Protein AF-A0A7G8T8E9-F1 (afdb_monomer)

pLDDT: mean 85.3, std 13.4, range [42.91, 98.31]

Foldseek 3Di:
DDDDQDDDAQCVLLVNDVVLLLVLLCVLQNDDWDKDLALVVQLVSLCVLLVVLVVVLVCCLQPDQLVVVLLLLLLLLLSLVVQLVVLLVSLVVCVVVVPDDPVSQVRSVNSNLLSVLLNLLSQQSNLQSLQRRNDNPDDDDPPDRDHPSVVSSSSSSNSVSQVLSVLSVVQVVVPPQRQFRIKIACSSDSDGIDTDGDDDDDPDRVSCPPPPVVDPVPVCLVCVCVDPNQVVCCVVLVAGPSLLVQLVVCCCVPVCVVVVNSKDKDALVVQQVSSCVSSVNSDRSVSSCVQQENHSVQSVVCAPVPHPGNSDTPDDPRTCVRRVWYAHPVRMIMD

Structure (mmCIF, N/CA/C/O backbone):
data_AF-A0A7G8T8E9-F1
#
_entry.id   AF-A0A7G8T8E9-F1
#
loop_
_atom_site.group_PDB
_atom_site.id
_atom_site.type_symbol
_atom_site.label_atom_id
_atom_site.label_alt_id
_atom_site.label_comp_id
_atom_site.label_asym_id
_atom_site.label_entity_id
_atom_site.label_seq_id
_atom_site.pdbx_PDB_ins_code
_atom_site.Cartn_x
_atom_site.Cartn_y
_atom_site.Cartn_z
_atom_site.occupancy
_atom_site.B_iso_or_equiv
_atom_site.auth_seq_id
_atom_site.auth_comp_id
_atom_site.auth_asym_id
_atom_site.auth_atom_id
_atom_site.pdbx_PDB_model_num
ATOM 1 N N . MET A 1 1 ? -17.923 -26.735 -15.966 1.00 42.91 1 MET A N 1
ATOM 2 C CA . MET A 1 1 ? -17.955 -25.270 -16.124 1.00 42.91 1 MET A CA 1
ATOM 3 C C . MET A 1 1 ? -16.629 -24.931 -16.777 1.00 42.91 1 MET A C 1
ATOM 5 O O . MET A 1 1 ? -15.612 -25.292 -16.198 1.00 42.91 1 MET A O 1
ATOM 9 N N . ASP A 1 2 ? -16.630 -24.415 -18.005 1.00 44.81 2 ASP A N 1
ATOM 10 C CA . ASP A 1 2 ? -15.384 -24.075 -18.699 1.00 44.81 2 ASP A CA 1
ATOM 11 C C . ASP A 1 2 ? -14.835 -22.784 -18.096 1.00 44.81 2 ASP A C 1
ATOM 13 O O . ASP A 1 2 ? -15.462 -21.728 -18.183 1.00 44.81 2 ASP A O 1
ATOM 17 N N . TYR A 1 3 ? -13.695 -22.883 -17.419 1.00 53.84 3 TYR A N 1
ATOM 18 C CA . TYR A 1 3 ? -13.022 -21.727 -16.843 1.00 53.84 3 TYR A CA 1
ATOM 19 C C . TYR A 1 3 ? -12.243 -21.004 -17.945 1.00 53.84 3 TYR A C 1
ATOM 21 O O . TYR A 1 3 ? -11.293 -21.550 -18.504 1.00 53.84 3 TYR A O 1
ATOM 29 N N . ILE A 1 4 ? -12.634 -19.768 -18.259 1.00 58.59 4 ILE A N 1
ATOM 30 C CA . ILE A 1 4 ? -11.862 -18.879 -19.134 1.00 58.59 4 ILE A CA 1
ATOM 31 C C . ILE A 1 4 ? -11.030 -17.961 -18.239 1.00 58.59 4 ILE A C 1
ATOM 33 O O . ILE A 1 4 ? -11.544 -17.006 -17.660 1.00 58.59 4 ILE A O 1
ATOM 37 N N . PHE A 1 5 ? -9.733 -18.249 -18.124 1.00 68.19 5 PHE A N 1
ATOM 38 C CA . PHE A 1 5 ? -8.789 -17.395 -17.405 1.00 68.19 5 PHE A CA 1
ATOM 39 C C . PHE A 1 5 ? -8.208 -16.352 -18.356 1.00 68.19 5 PHE A C 1
ATOM 41 O O . PHE A 1 5 ? -7.214 -16.593 -19.036 1.00 68.19 5 PHE A O 1
ATOM 48 N N . MET A 1 6 ? -8.843 -15.185 -18.418 1.00 68.50 6 MET A N 1
ATOM 49 C CA . MET A 1 6 ? -8.335 -14.034 -19.162 1.00 68.50 6 MET A CA 1
ATOM 50 C C . MET A 1 6 ? -8.307 -12.804 -18.263 1.00 68.50 6 MET A C 1
ATOM 52 O O . MET A 1 6 ? -9.228 -12.566 -17.485 1.00 68.50 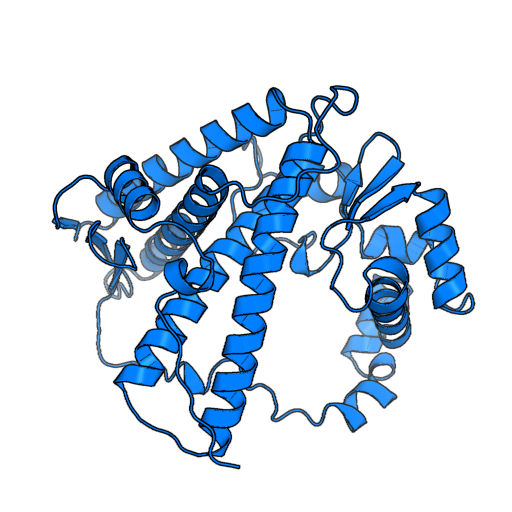6 MET A O 1
ATOM 56 N N . THR A 1 7 ? -7.240 -12.021 -18.381 1.00 80.06 7 THR A N 1
ATOM 57 C CA . THR A 1 7 ? -7.069 -10.744 -17.688 1.00 80.06 7 THR A CA 1
ATOM 58 C C . THR A 1 7 ? -6.433 -9.748 -18.649 1.00 80.06 7 THR A C 1
ATOM 60 O O . THR A 1 7 ? -5.629 -10.145 -19.498 1.00 80.06 7 THR A O 1
ATOM 63 N N . ARG A 1 8 ? -6.818 -8.473 -18.571 1.00 87.56 8 ARG A N 1
ATOM 64 C CA . ARG A 1 8 ? -6.207 -7.400 -19.368 1.00 87.56 8 ARG A CA 1
ATOM 65 C C . ARG A 1 8 ? -5.058 -6.751 -18.583 1.00 87.56 8 ARG A C 1
ATOM 67 O O . ARG A 1 8 ? -4.887 -7.034 -17.392 1.00 87.56 8 ARG A O 1
ATOM 74 N N . PRO A 1 9 ? -4.250 -5.894 -19.229 1.00 91.31 9 PRO A N 1
ATOM 75 C CA . PRO A 1 9 ? -3.214 -5.139 -18.536 1.00 91.31 9 PRO A CA 1
ATOM 76 C C . PRO A 1 9 ? -3.762 -4.318 -17.363 1.00 91.31 9 PRO A C 1
ATOM 78 O O . PRO A 1 9 ? -4.868 -3.779 -17.429 1.00 91.31 9 PRO A O 1
ATOM 81 N N . PHE A 1 10 ? -2.949 -4.192 -16.317 1.00 95.06 10 PHE A N 1
ATOM 82 C CA . PHE A 1 10 ? -3.268 -3.584 -15.024 1.00 95.06 10 PHE A CA 1
ATOM 83 C C . PHE A 1 10 ? -4.091 -2.291 -15.110 1.00 95.06 10 PHE A C 1
ATOM 85 O O . PHE A 1 10 ? -5.196 -2.219 -14.575 1.00 95.06 10 PHE A O 1
ATOM 92 N N . TRP A 1 11 ? -3.588 -1.284 -15.829 1.00 96.06 11 TRP A N 1
ATOM 93 C CA . TRP A 1 11 ? -4.251 0.021 -15.932 1.00 96.06 11 TRP A CA 1
ATOM 94 C C . TRP A 1 11 ? -5.608 -0.043 -16.619 1.00 96.06 11 TRP A C 1
ATOM 96 O O . TRP A 1 11 ? -6.505 0.724 -16.279 1.00 96.06 11 TRP A O 1
ATOM 106 N N . PHE A 1 12 ? -5.773 -0.981 -17.552 1.00 94.00 12 PHE A N 1
ATOM 107 C CA . PHE A 1 12 ? -7.049 -1.195 -18.213 1.00 94.00 12 PHE A CA 1
ATOM 108 C C . PHE A 1 12 ? -8.080 -1.750 -17.225 1.00 94.00 12 PHE A C 1
ATOM 110 O O . PHE A 1 12 ? -9.201 -1.256 -17.170 1.00 94.00 12 PHE A O 1
ATOM 117 N N . GLU A 1 13 ? -7.711 -2.758 -16.430 1.00 93.81 13 GLU A N 1
ATOM 118 C CA . GLU A 1 13 ? -8.623 -3.368 -15.448 1.00 93.81 13 GLU A CA 1
ATOM 119 C C . GLU A 1 13 ? -9.033 -2.410 -14.325 1.00 93.81 13 GLU A C 1
ATOM 121 O O . GLU A 1 13 ? -10.104 -2.567 -13.741 1.00 93.81 13 GLU A O 1
ATOM 126 N N . LEU A 1 14 ? -8.204 -1.403 -14.055 1.00 94.38 14 LEU A N 1
ATOM 127 C CA . LEU A 1 14 ? -8.454 -0.354 -13.068 1.00 94.38 14 LEU A CA 1
ATOM 128 C C . LEU A 1 14 ? -9.062 0.918 -13.676 1.00 94.38 14 LEU A C 1
ATOM 130 O O . LEU A 1 14 ? -9.192 1.926 -12.987 1.00 94.38 14 LEU A O 1
ATOM 134 N N . ASN A 1 15 ? -9.440 0.879 -14.958 1.00 94.31 15 ASN A N 1
ATOM 135 C CA . ASN A 1 15 ? -10.054 1.988 -15.692 1.00 94.31 15 ASN A CA 1
ATOM 136 C C . ASN A 1 15 ? -9.227 3.290 -15.697 1.00 94.31 15 ASN A C 1
ATOM 138 O O . ASN A 1 15 ? -9.790 4.377 -15.832 1.00 94.31 15 ASN A O 1
ATOM 142 N N . VAL A 1 16 ? -7.897 3.198 -15.597 1.00 95.88 16 VAL A N 1
ATOM 143 C CA . VAL A 1 16 ? -7.004 4.361 -15.695 1.00 95.88 16 VAL A CA 1
ATOM 144 C C . VAL A 1 16 ? -6.678 4.616 -17.172 1.00 95.88 16 VAL A C 1
ATOM 146 O O . VAL A 1 16 ? -6.113 3.739 -17.838 1.00 95.88 16 VAL A O 1
ATOM 149 N N . PRO A 1 17 ? -7.002 5.799 -17.730 1.00 95.50 17 PRO A N 1
ATOM 150 C CA . PRO A 1 17 ? -6.757 6.087 -19.138 1.00 95.50 17 PRO A CA 1
ATOM 151 C C . PRO A 1 17 ? -5.272 5.991 -19.505 1.00 95.50 17 PRO A C 1
ATOM 153 O O . PRO A 1 17 ? -4.426 6.669 -18.923 1.00 95.50 17 PRO A O 1
ATOM 156 N N . ASN A 1 18 ? -4.953 5.205 -20.536 1.00 94.56 18 ASN A N 1
ATOM 157 C CA . ASN A 1 18 ? -3.568 4.980 -20.968 1.00 94.56 18 ASN A CA 1
ATOM 158 C C . ASN A 1 18 ? -2.847 6.288 -21.354 1.00 94.56 18 ASN A C 1
ATOM 160 O O . ASN A 1 18 ? -1.651 6.425 -21.119 1.00 94.56 18 ASN A O 1
ATOM 164 N N . SER A 1 19 ? -3.571 7.282 -21.880 1.00 95.00 19 SER A N 1
ATOM 165 C CA . SER A 1 19 ? -3.016 8.609 -22.177 1.00 95.00 19 SER A CA 1
ATOM 166 C C . SER A 1 19 ? -2.416 9.289 -20.941 1.00 95.00 19 SER A C 1
ATOM 168 O O . SER A 1 19 ? -1.325 9.849 -21.037 1.00 95.00 19 SER A O 1
ATOM 170 N N . ILE A 1 20 ? -3.085 9.189 -19.787 1.00 96.31 20 ILE A N 1
ATOM 171 C CA . ILE A 1 20 ? -2.621 9.749 -18.510 1.00 96.31 20 ILE A CA 1
ATOM 172 C C . ILE A 1 20 ? -1.423 8.941 -18.002 1.00 96.31 20 ILE A C 1
ATOM 174 O O . ILE A 1 20 ? -0.388 9.520 -17.677 1.00 96.31 20 ILE A O 1
ATOM 178 N N . VAL A 1 21 ? -1.504 7.604 -18.053 1.00 97.12 21 VAL A N 1
ATOM 179 C CA . VAL A 1 21 ? -0.392 6.707 -17.679 1.00 97.12 21 VAL A CA 1
ATOM 180 C C . VAL A 1 21 ? 0.886 7.067 -18.442 1.00 97.12 21 VAL A C 1
ATOM 182 O O . VAL A 1 21 ? 1.946 7.257 -17.849 1.00 97.12 21 VAL A O 1
ATOM 185 N N . ARG A 1 22 ? 0.797 7.183 -19.771 1.00 95.94 22 ARG A N 1
ATOM 186 C CA . ARG A 1 22 ? 1.956 7.458 -20.632 1.00 95.94 22 ARG A CA 1
ATOM 187 C C . ARG A 1 22 ? 2.493 8.869 -20.441 1.00 95.94 22 ARG A C 1
ATOM 189 O O . ARG A 1 22 ? 3.706 9.050 -20.507 1.00 95.94 22 ARG A O 1
ATOM 196 N N . ALA A 1 23 ? 1.629 9.855 -20.202 1.00 96.81 23 ALA A N 1
ATOM 197 C CA . ALA A 1 23 ? 2.070 11.206 -19.864 1.00 96.81 23 ALA A CA 1
ATOM 198 C C . ALA A 1 23 ? 2.883 11.201 -18.560 1.00 96.81 23 ALA A C 1
ATOM 200 O O . ALA A 1 23 ? 4.003 11.712 -18.539 1.00 96.81 23 ALA A O 1
ATOM 201 N N . LYS A 1 24 ? 2.378 10.522 -17.525 1.00 97.38 24 LYS A N 1
ATOM 202 C CA . LYS A 1 24 ? 3.040 10.413 -16.222 1.00 97.38 24 LYS A CA 1
ATOM 203 C C . LYS A 1 24 ? 4.360 9.646 -16.286 1.00 97.38 24 LYS A C 1
ATOM 205 O O . LYS A 1 24 ? 5.356 10.065 -15.707 1.00 97.38 24 LYS A O 1
ATOM 210 N N . TYR A 1 25 ? 4.420 8.549 -17.043 1.00 97.81 25 TYR A N 1
ATOM 211 C CA . TYR A 1 25 ? 5.681 7.826 -17.246 1.00 97.81 25 TYR A CA 1
ATOM 212 C C . TYR A 1 25 ? 6.727 8.705 -17.926 1.00 97.81 25 TYR A C 1
ATOM 214 O O . TYR A 1 25 ? 7.887 8.684 -17.526 1.00 97.81 25 TYR A O 1
ATOM 222 N N . LYS A 1 26 ? 6.323 9.525 -18.900 1.00 96.75 26 LYS A N 1
ATOM 223 C CA . LYS A 1 26 ? 7.238 10.458 -19.565 1.00 96.75 26 LYS A CA 1
ATOM 224 C C . LYS A 1 26 ? 7.713 11.590 -18.657 1.00 96.75 26 LYS A C 1
ATOM 226 O O . LYS A 1 26 ? 8.859 12.003 -18.803 1.00 96.75 26 LYS A O 1
ATOM 231 N N . GLU A 1 27 ? 6.874 12.055 -17.729 1.00 96.69 27 GLU A N 1
ATOM 232 C CA . GLU A 1 27 ? 7.253 13.046 -16.708 1.00 96.69 27 GLU A CA 1
ATOM 233 C C . GLU A 1 27 ? 8.435 12.549 -15.862 1.00 96.69 27 GLU A C 1
ATOM 235 O O . GLU A 1 27 ? 9.405 13.281 -15.680 1.00 96.69 27 GLU A O 1
ATOM 240 N N . TYR A 1 28 ? 8.384 11.298 -15.393 1.00 96.88 28 TYR A N 1
ATOM 241 C CA . TYR A 1 28 ? 9.391 10.755 -14.473 1.00 96.88 28 TYR A CA 1
ATOM 242 C C . TYR A 1 28 ? 10.580 10.077 -15.151 1.00 96.88 28 TYR A C 1
ATOM 244 O O . TYR A 1 28 ? 11.703 10.160 -14.658 1.00 96.88 28 TYR A O 1
ATOM 252 N N . PHE A 1 29 ? 10.344 9.385 -16.263 1.00 96.31 29 PHE A N 1
ATOM 253 C CA . PHE A 1 29 ? 11.344 8.526 -16.894 1.00 96.31 29 PHE A CA 1
ATOM 254 C C . PHE A 1 29 ? 11.884 9.086 -18.214 1.00 96.31 29 PHE A C 1
ATOM 256 O O . PHE A 1 29 ? 12.869 8.561 -18.731 1.00 96.31 29 PHE A O 1
ATOM 263 N N . GLY A 1 30 ? 11.292 10.158 -18.750 1.00 94.94 30 GLY A N 1
ATOM 264 C CA . GLY A 1 30 ? 11.621 10.708 -20.065 1.00 94.94 30 GLY A CA 1
ATOM 265 C C . GLY A 1 30 ? 10.854 10.038 -21.212 1.00 94.94 30 GLY A C 1
ATOM 266 O O . GLY A 1 30 ? 10.008 9.175 -21.010 1.00 94.94 30 GLY A O 1
ATOM 267 N N . GLY A 1 31 ? 11.107 10.479 -22.448 1.00 94.12 31 GLY A N 1
ATOM 268 C CA . GLY A 1 31 ? 10.337 10.050 -23.628 1.00 94.12 31 GLY A CA 1
ATOM 269 C C . GLY A 1 31 ? 10.894 8.855 -24.403 1.00 94.12 31 GLY A C 1
ATOM 270 O O . GLY A 1 31 ? 10.169 8.278 -25.214 1.00 94.12 31 GLY A O 1
ATOM 271 N N . ASN A 1 32 ? 12.160 8.508 -24.178 1.00 95.12 32 ASN A N 1
ATOM 272 C CA . ASN A 1 32 ? 12.898 7.532 -24.975 1.00 95.12 32 ASN A CA 1
ATOM 273 C C . ASN A 1 32 ? 13.236 6.299 -24.143 1.00 95.12 32 ASN A C 1
ATOM 275 O O . ASN A 1 32 ? 13.372 6.391 -22.925 1.00 95.12 32 ASN A O 1
ATOM 279 N N . ASP A 1 33 ? 13.427 5.174 -24.821 1.00 97.06 33 ASP A N 1
ATOM 280 C CA . ASP A 1 33 ? 13.938 3.960 -24.199 1.00 97.06 33 ASP A CA 1
ATOM 281 C C . ASP A 1 33 ? 15.457 4.095 -23.994 1.00 97.06 33 ASP A C 1
ATOM 283 O O . ASP A 1 33 ? 16.180 4.520 -24.900 1.00 97.06 33 ASP A O 1
ATOM 287 N N . TYR A 1 34 ? 15.953 3.746 -22.808 1.00 96.75 34 TYR A N 1
ATOM 288 C CA . TYR A 1 34 ? 17.387 3.732 -22.496 1.00 96.75 34 TYR A CA 1
ATOM 289 C C . TYR A 1 34 ? 17.692 2.742 -21.373 1.00 96.75 34 TYR A C 1
ATOM 291 O O . TYR A 1 34 ? 16.800 2.165 -20.754 1.00 96.75 34 TYR A O 1
ATOM 299 N N . SER A 1 35 ? 18.971 2.487 -21.119 1.00 95.75 35 SER A N 1
ATOM 300 C CA . SER A 1 35 ? 19.408 1.635 -20.014 1.00 95.75 35 SER A CA 1
ATOM 301 C C . SER A 1 35 ? 20.618 2.249 -19.331 1.00 95.75 35 SER A C 1
ATOM 303 O O . SER A 1 35 ? 21.509 2.779 -19.992 1.00 95.75 35 SER A O 1
ATOM 305 N N . ILE A 1 36 ? 20.620 2.197 -18.003 1.00 95.00 36 ILE A N 1
ATOM 306 C CA . ILE A 1 36 ? 21.724 2.630 -17.154 1.00 95.00 36 ILE A CA 1
ATOM 307 C C . ILE A 1 36 ? 22.303 1.373 -16.518 1.00 95.00 36 ILE A C 1
ATOM 309 O O . ILE A 1 36 ? 21.692 0.783 -15.629 1.00 95.00 36 ILE A O 1
ATOM 313 N N . GLU A 1 37 ? 23.475 0.954 -16.982 1.00 92.00 37 GLU A N 1
ATOM 314 C CA . GLU A 1 37 ? 24.177 -0.231 -16.465 1.00 92.00 37 GLU A CA 1
ATOM 315 C C . GLU A 1 37 ? 25.128 0.101 -15.308 1.00 92.00 37 GLU A C 1
ATOM 317 O O . GLU A 1 37 ? 25.696 -0.791 -14.684 1.00 92.00 37 GLU A O 1
ATOM 322 N N . ASN A 1 38 ? 25.289 1.385 -14.986 1.00 90.38 38 ASN A N 1
ATOM 323 C CA . ASN A 1 38 ? 26.008 1.813 -13.800 1.00 90.38 38 ASN A CA 1
ATOM 324 C C . ASN A 1 38 ? 25.053 1.877 -12.601 1.00 90.38 38 ASN A C 1
ATOM 326 O O . ASN A 1 38 ? 24.142 2.706 -12.549 1.00 90.38 38 ASN A O 1
ATOM 330 N N . ARG A 1 39 ? 25.299 1.043 -11.588 1.00 89.88 39 ARG A N 1
ATOM 331 C CA . ARG A 1 39 ? 24.468 0.985 -10.377 1.00 89.88 39 ARG A CA 1
ATOM 332 C C . ARG A 1 39 ? 24.348 2.324 -9.653 1.00 89.88 39 ARG A C 1
ATOM 334 O O . ARG A 1 39 ? 23.271 2.634 -9.154 1.00 89.88 39 ARG A O 1
ATOM 341 N N . ALA A 1 40 ? 25.433 3.089 -9.538 1.00 91.06 40 ALA A N 1
ATOM 342 C CA . ALA A 1 40 ? 25.409 4.364 -8.824 1.00 91.06 40 ALA A CA 1
ATOM 343 C C . ALA A 1 40 ? 24.544 5.393 -9.564 1.00 91.06 40 ALA A C 1
ATOM 345 O O . ALA A 1 40 ? 23.749 6.087 -8.935 1.00 91.06 40 ALA A O 1
ATOM 346 N N . GLU A 1 41 ? 24.635 5.431 -10.894 1.00 94.38 41 GLU A N 1
ATOM 347 C CA . GLU A 1 41 ? 23.785 6.280 -11.735 1.00 94.38 41 GLU A CA 1
ATOM 348 C C . GLU A 1 41 ? 22.315 5.838 -11.685 1.00 94.38 41 GLU A C 1
ATOM 350 O O . GLU A 1 41 ? 21.424 6.675 -11.550 1.00 94.38 41 GLU A O 1
ATOM 355 N N . ALA A 1 42 ? 22.050 4.526 -11.708 1.00 94.56 42 ALA A N 1
ATOM 356 C CA . ALA A 1 42 ? 20.698 3.983 -11.581 1.00 94.56 42 ALA A CA 1
ATOM 357 C C . ALA A 1 42 ? 20.071 4.330 -10.217 1.00 94.56 42 ALA A C 1
ATOM 359 O O . ALA A 1 42 ? 18.924 4.771 -10.151 1.00 94.56 42 ALA A O 1
ATOM 360 N N . ILE A 1 43 ? 20.838 4.192 -9.128 1.00 93.81 43 ILE A N 1
ATOM 361 C CA . ILE A 1 43 ? 20.433 4.612 -7.778 1.00 93.81 43 ILE A CA 1
ATOM 362 C C . ILE A 1 43 ? 20.164 6.120 -7.732 1.00 93.81 43 ILE A C 1
ATOM 364 O O . ILE A 1 43 ? 19.180 6.531 -7.117 1.00 93.81 43 ILE A O 1
ATOM 368 N N . ALA A 1 44 ? 21.001 6.938 -8.377 1.00 95.56 44 ALA A N 1
ATOM 369 C CA . ALA A 1 44 ? 20.831 8.389 -8.401 1.00 95.56 44 ALA A CA 1
ATOM 370 C C . ALA A 1 44 ? 19.529 8.792 -9.109 1.00 95.56 44 ALA A C 1
ATOM 372 O O . ALA A 1 44 ? 18.742 9.541 -8.532 1.00 95.56 44 ALA A O 1
ATOM 373 N N . LEU A 1 45 ? 19.255 8.228 -10.293 1.00 96.38 45 LEU A N 1
ATOM 374 C CA . LEU A 1 45 ? 17.997 8.444 -11.018 1.00 96.38 45 LEU A CA 1
ATOM 375 C C . LEU A 1 45 ? 16.783 8.072 -10.155 1.00 96.38 45 LEU A C 1
ATOM 377 O O . LEU A 1 45 ? 15.863 8.875 -9.991 1.00 96.38 45 LEU A O 1
ATOM 381 N N . LEU A 1 46 ? 16.785 6.865 -9.583 1.00 96.06 46 LEU A N 1
ATOM 382 C CA . LEU A 1 46 ? 15.667 6.383 -8.771 1.00 96.06 46 LEU A CA 1
ATOM 383 C C . LEU A 1 46 ? 15.457 7.239 -7.524 1.00 96.06 46 LEU A C 1
ATOM 385 O O . LEU A 1 46 ? 14.316 7.554 -7.205 1.00 96.06 46 LEU A O 1
ATOM 389 N N . SER A 1 47 ? 16.541 7.665 -6.871 1.00 95.00 47 SER A N 1
ATOM 390 C CA . SER A 1 47 ? 16.479 8.552 -5.704 1.00 95.00 47 SER A CA 1
ATOM 391 C C . SER A 1 47 ? 15.865 9.909 -6.054 1.00 95.00 47 SER A C 1
ATOM 393 O O . SER A 1 47 ? 15.069 10.434 -5.278 1.00 95.00 47 SER A O 1
ATOM 395 N N . THR A 1 48 ? 16.180 10.466 -7.231 1.00 96.62 48 THR A N 1
ATOM 396 C CA . THR A 1 48 ? 15.551 11.702 -7.725 1.00 96.62 48 THR A CA 1
ATOM 397 C C . THR A 1 48 ? 14.051 11.518 -7.954 1.00 96.62 48 THR A C 1
ATOM 399 O O . THR A 1 48 ? 13.263 12.359 -7.522 1.00 96.62 48 THR A O 1
ATOM 402 N N . ILE A 1 49 ? 13.642 10.410 -8.580 1.00 96.94 49 ILE A N 1
ATOM 403 C CA . ILE A 1 49 ? 12.224 10.096 -8.823 1.00 96.94 49 ILE A CA 1
ATOM 404 C C . ILE A 1 49 ? 11.470 9.940 -7.498 1.00 96.94 49 ILE A C 1
ATOM 406 O O . ILE A 1 49 ? 10.438 10.585 -7.295 1.00 96.94 49 ILE A O 1
ATOM 410 N N . THR A 1 50 ? 11.991 9.126 -6.574 1.00 95.38 50 THR A N 1
ATOM 411 C CA . THR A 1 50 ? 11.354 8.916 -5.268 1.00 95.38 50 THR A CA 1
ATOM 412 C C . THR A 1 50 ? 11.306 10.204 -4.458 1.00 95.38 50 THR A C 1
ATOM 414 O O . THR A 1 50 ? 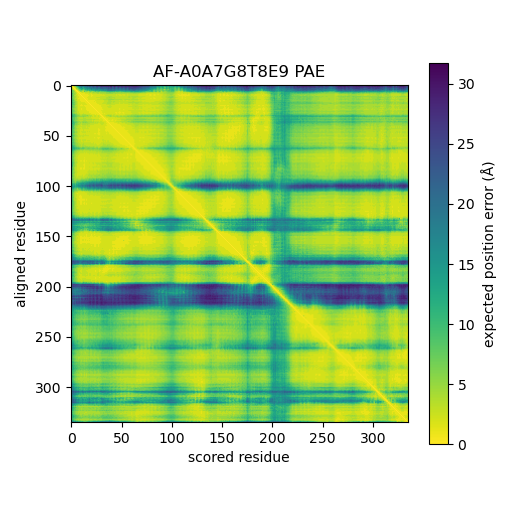10.266 10.495 -3.878 1.00 95.38 50 THR A O 1
ATOM 417 N N . GLY A 1 51 ? 12.381 11.000 -4.460 1.00 95.12 51 GLY A N 1
ATOM 418 C CA . GLY A 1 51 ? 12.440 12.286 -3.760 1.00 95.12 51 GLY A CA 1
ATOM 419 C C . GLY A 1 51 ? 11.403 13.280 -4.282 1.00 95.12 51 GLY A C 1
ATOM 420 O O . GLY A 1 51 ? 10.681 13.885 -3.499 1.00 95.12 51 GLY A O 1
ATOM 421 N N . SER A 1 52 ? 11.231 13.363 -5.605 1.00 96.75 52 SER A N 1
ATOM 422 C CA . SER A 1 52 ? 10.206 14.223 -6.208 1.00 96.75 52 SER A CA 1
ATOM 423 C C . SER A 1 52 ? 8.785 13.845 -5.768 1.00 96.75 52 SER A C 1
ATOM 425 O O . SER A 1 52 ? 7.986 14.726 -5.447 1.00 96.75 52 SER A O 1
ATOM 427 N N . ILE A 1 53 ? 8.458 12.549 -5.717 1.00 97.12 53 ILE A N 1
ATOM 428 C CA . ILE A 1 53 ? 7.140 12.096 -5.239 1.00 97.12 53 ILE A CA 1
ATOM 429 C C . ILE A 1 53 ? 6.996 12.321 -3.729 1.00 97.12 53 ILE A C 1
ATOM 431 O O . ILE A 1 53 ? 5.929 12.737 -3.278 1.00 97.12 53 ILE A O 1
ATOM 435 N N . GLN A 1 54 ? 8.059 12.110 -2.948 1.00 95.31 54 GLN A N 1
ATOM 436 C CA . GLN A 1 54 ? 8.056 12.400 -1.511 1.00 95.31 54 GLN A CA 1
ATOM 437 C C . GLN A 1 54 ? 7.746 13.870 -1.235 1.00 95.31 54 GLN A C 1
ATOM 439 O O . GLN A 1 54 ? 6.902 14.160 -0.388 1.00 95.31 54 GLN A O 1
ATOM 444 N N . ASP A 1 55 ? 8.360 14.786 -1.982 1.00 94.75 55 ASP A N 1
ATOM 445 C CA . ASP A 1 55 ? 8.100 16.219 -1.861 1.00 94.75 55 ASP A CA 1
ATOM 446 C C . ASP A 1 55 ? 6.644 16.558 -2.207 1.00 94.75 55 ASP A C 1
ATOM 448 O O . ASP A 1 55 ? 5.985 17.274 -1.447 1.00 94.75 55 ASP A O 1
ATOM 452 N N . LYS A 1 56 ? 6.104 15.995 -3.301 1.00 95.31 56 LYS A N 1
ATOM 453 C CA . LYS A 1 56 ? 4.687 16.164 -3.680 1.00 95.31 56 LYS A CA 1
ATOM 454 C C . LYS A 1 56 ? 3.748 15.696 -2.563 1.00 95.31 56 LYS A C 1
ATOM 456 O O . LYS A 1 56 ? 2.847 16.436 -2.170 1.00 95.31 56 LYS A O 1
ATOM 461 N N . MET A 1 57 ? 3.987 14.508 -2.009 1.00 95.62 57 MET A N 1
ATOM 462 C CA . MET A 1 57 ? 3.175 13.955 -0.920 1.00 95.62 57 MET A CA 1
ATOM 463 C C . MET A 1 57 ? 3.294 14.768 0.370 1.00 95.62 57 MET A C 1
ATOM 465 O O . MET A 1 57 ? 2.299 14.999 1.055 1.00 95.62 57 MET A O 1
ATOM 469 N N . MET A 1 58 ? 4.488 15.265 0.686 1.00 92.69 58 MET A N 1
ATOM 470 C CA . MET A 1 58 ? 4.702 16.133 1.841 1.00 92.69 58 MET A CA 1
ATOM 471 C C . MET A 1 58 ? 3.984 17.472 1.709 1.00 92.69 58 MET A C 1
ATOM 473 O O . MET A 1 58 ? 3.448 17.970 2.699 1.00 92.69 58 MET A O 1
ATOM 477 N N . ILE A 1 59 ? 3.956 18.055 0.510 1.00 92.31 59 ILE A N 1
ATOM 478 C CA . ILE A 1 59 ? 3.155 19.251 0.232 1.00 92.31 59 ILE A CA 1
ATOM 479 C C . ILE A 1 59 ? 1.671 18.924 0.413 1.00 92.31 59 ILE A C 1
ATOM 481 O O . ILE A 1 59 ? 0.984 19.656 1.125 1.00 92.31 59 ILE A O 1
ATOM 485 N N . ARG A 1 60 ? 1.199 17.799 -0.145 1.00 92.44 60 ARG A N 1
ATOM 486 C CA . ARG A 1 60 ? -0.198 17.356 -0.019 1.00 92.44 60 ARG A CA 1
ATOM 487 C C . ARG A 1 60 ? -0.633 17.267 1.448 1.00 92.44 60 ARG A C 1
ATOM 489 O O . ARG A 1 60 ? -1.544 17.978 1.857 1.00 92.44 60 ARG A O 1
ATOM 496 N N . MET A 1 61 ? 0.099 16.514 2.272 1.00 90.88 61 MET A N 1
ATOM 497 C CA . MET A 1 61 ? -0.217 16.331 3.699 1.00 90.88 61 MET A CA 1
ATOM 498 C C . MET A 1 61 ? -0.111 17.621 4.535 1.00 90.88 61 MET A C 1
ATOM 500 O O . MET A 1 61 ? -0.713 17.718 5.605 1.00 90.88 61 MET A O 1
ATOM 504 N N . LYS A 1 62 ? 0.671 18.615 4.091 1.00 86.56 62 LYS A N 1
ATOM 505 C CA . LYS A 1 62 ? 0.819 19.910 4.781 1.00 86.56 62 LYS A CA 1
ATOM 506 C C . LYS A 1 62 ? -0.228 20.945 4.377 1.00 86.56 62 LYS A C 1
ATOM 508 O O . LYS A 1 62 ? -0.468 21.870 5.148 1.00 86.56 62 LYS A O 1
ATOM 513 N N . CYS A 1 63 ? -0.793 20.838 3.177 1.00 87.06 63 CYS A N 1
ATOM 514 C CA . CYS A 1 63 ? -1.649 21.874 2.592 1.00 87.06 63 CYS A CA 1
ATOM 515 C C . CYS A 1 63 ? -3.115 21.444 2.412 1.00 87.06 63 CYS A C 1
ATOM 517 O O . CYS A 1 63 ? -3.990 22.301 2.229 1.00 87.06 63 CYS A O 1
ATOM 519 N N . GLU A 1 64 ? -3.406 20.147 2.446 1.00 85.50 64 GLU A N 1
ATOM 520 C CA . GLU A 1 64 ? -4.755 19.587 2.317 1.00 85.50 64 GLU A CA 1
ATOM 521 C C . GLU A 1 64 ? -5.316 19.110 3.660 1.00 85.50 64 GLU A C 1
ATOM 523 O O . GLU A 1 64 ? -4.589 18.991 4.645 1.00 85.50 64 GLU A O 1
ATOM 528 N N . ASN A 1 65 ? -6.626 18.826 3.693 1.00 88.50 65 ASN A N 1
ATOM 529 C CA . ASN A 1 65 ? -7.189 18.090 4.821 1.00 88.50 65 ASN A CA 1
ATOM 530 C C . ASN A 1 65 ? -6.622 16.666 4.799 1.00 88.50 65 ASN A C 1
ATOM 532 O O . ASN A 1 65 ? -6.741 15.968 3.791 1.00 88.50 65 ASN A O 1
ATOM 536 N N . ILE A 1 66 ? -6.047 16.212 5.911 1.00 90.56 66 ILE A N 1
ATOM 537 C CA . ILE A 1 66 ? -5.434 14.880 5.961 1.00 90.56 66 ILE A CA 1
ATOM 538 C C . ILE A 1 66 ? -6.451 13.750 5.743 1.00 90.56 66 ILE A C 1
ATOM 540 O O . ILE A 1 66 ? -6.119 12.746 5.121 1.00 90.56 66 ILE A O 1
ATOM 544 N N . ASN A 1 67 ? -7.711 13.931 6.151 1.00 89.38 67 ASN A N 1
ATOM 545 C CA . ASN A 1 67 ? -8.788 12.979 5.874 1.00 89.38 67 ASN A CA 1
ATOM 546 C C . ASN A 1 67 ? -9.057 12.833 4.374 1.00 89.38 67 ASN A C 1
ATOM 548 O O . ASN A 1 67 ? -9.371 11.733 3.935 1.00 89.38 67 ASN A O 1
ATOM 552 N N . LEU A 1 68 ? -8.903 13.903 3.582 1.00 90.00 68 LEU A N 1
ATOM 553 C CA . LEU A 1 68 ? -9.010 13.817 2.122 1.00 90.00 68 LEU A CA 1
ATOM 554 C C . LEU A 1 68 ? -7.886 12.945 1.557 1.00 90.00 68 LEU A C 1
ATOM 556 O O . LEU A 1 68 ? -8.157 12.014 0.809 1.00 90.00 68 LEU A O 1
ATOM 560 N N . THR A 1 69 ? -6.641 13.183 1.981 1.00 92.56 69 THR A N 1
ATOM 561 C CA . THR A 1 69 ? -5.500 12.364 1.541 1.00 92.56 69 THR A CA 1
ATOM 562 C C . THR A 1 69 ? -5.672 10.896 1.947 1.00 92.56 69 THR A C 1
ATOM 564 O O . THR A 1 69 ? -5.452 10.007 1.129 1.00 92.56 69 THR A O 1
ATOM 567 N N . ILE A 1 70 ? -6.113 10.627 3.182 1.00 93.00 70 ILE A N 1
ATOM 568 C CA . ILE A 1 70 ? -6.397 9.268 3.665 1.00 93.00 70 ILE A CA 1
ATOM 569 C C . ILE A 1 70 ? -7.513 8.620 2.834 1.00 93.00 70 ILE A C 1
ATOM 571 O O . ILE A 1 70 ? -7.359 7.477 2.411 1.00 93.00 70 ILE A O 1
ATOM 575 N N . LYS A 1 71 ? -8.600 9.347 2.547 1.00 91.81 71 LYS A N 1
ATOM 576 C CA . LYS A 1 71 ? -9.708 8.876 1.702 1.00 91.81 71 LYS A CA 1
ATOM 577 C C . LYS A 1 71 ? -9.223 8.479 0.308 1.00 91.81 71 LYS A C 1
ATOM 579 O O . LYS A 1 71 ? -9.547 7.389 -0.160 1.00 91.81 71 LYS A O 1
ATOM 584 N N . ASP A 1 72 ? -8.437 9.335 -0.340 1.00 93.56 72 ASP A N 1
ATOM 585 C CA . ASP A 1 72 ? -7.945 9.090 -1.700 1.00 93.56 72 ASP A CA 1
ATOM 586 C C . ASP A 1 72 ? -6.977 7.893 -1.734 1.00 93.56 72 ASP A C 1
ATOM 588 O O . ASP A 1 72 ? -7.054 7.044 -2.626 1.00 93.56 72 ASP A O 1
ATOM 592 N N . LEU A 1 73 ? -6.113 7.766 -0.720 1.00 95.00 73 LEU A N 1
ATOM 593 C CA . LEU A 1 73 ? -5.223 6.614 -0.554 1.00 95.00 73 LEU A CA 1
ATOM 594 C C . LEU A 1 73 ? -6.000 5.315 -0.299 1.00 95.00 73 LEU A C 1
ATOM 596 O O . LEU A 1 73 ? -5.715 4.311 -0.955 1.00 95.00 73 LEU A O 1
ATOM 600 N N . TYR A 1 74 ? -7.003 5.314 0.585 1.00 92.88 74 TYR A N 1
ATOM 601 C CA . TYR A 1 74 ? -7.856 4.141 0.801 1.00 92.88 74 TYR A CA 1
ATOM 602 C C . TYR A 1 74 ? -8.649 3.769 -0.446 1.00 92.88 74 TYR A C 1
ATOM 604 O O . TYR A 1 74 ? -8.760 2.585 -0.751 1.00 92.88 74 TYR A O 1
ATOM 612 N N . LYS A 1 75 ? -9.130 4.747 -1.223 1.00 93.12 75 LYS A N 1
ATOM 613 C CA . LYS A 1 75 ? -9.793 4.470 -2.501 1.00 93.12 75 LYS A CA 1
ATOM 614 C C . LYS A 1 75 ? -8.870 3.727 -3.469 1.00 93.12 75 LYS A C 1
ATOM 616 O O . LYS A 1 75 ? -9.291 2.756 -4.099 1.00 93.12 75 LYS A O 1
ATOM 621 N N . ILE A 1 76 ? -7.615 4.164 -3.582 1.00 95.81 76 ILE A N 1
ATOM 622 C CA . ILE A 1 76 ? -6.606 3.495 -4.414 1.00 95.81 76 ILE A CA 1
ATOM 623 C C . ILE A 1 76 ? -6.301 2.092 -3.873 1.00 95.81 76 ILE A C 1
ATOM 625 O O . ILE A 1 76 ? -6.214 1.136 -4.652 1.00 95.81 76 ILE A O 1
ATOM 629 N N . LEU A 1 77 ? -6.140 1.962 -2.550 1.00 94.06 77 LEU A N 1
ATOM 630 C CA . LEU A 1 77 ? -5.884 0.680 -1.895 1.00 94.06 77 LEU A CA 1
ATOM 631 C C . LEU A 1 77 ? -7.013 -0.310 -2.175 1.00 94.06 77 LEU A C 1
ATOM 633 O O . LEU A 1 77 ? -6.733 -1.438 -2.569 1.00 94.06 77 LEU A O 1
ATOM 637 N N . ASP A 1 78 ? -8.259 0.126 -2.023 1.00 90.94 78 ASP A N 1
ATOM 638 C CA . ASP A 1 78 ? -9.466 -0.669 -2.215 1.00 90.94 78 ASP A CA 1
ATOM 639 C C . ASP A 1 78 ? -9.555 -1.247 -3.636 1.00 90.94 78 ASP A C 1
ATOM 641 O O . ASP A 1 78 ? -9.614 -2.467 -3.810 1.00 90.94 78 ASP A O 1
ATOM 645 N N . GLU A 1 79 ? -9.463 -0.397 -4.663 1.00 92.44 79 GLU A N 1
ATOM 646 C CA . GLU A 1 79 ? -9.517 -0.822 -6.071 1.00 92.44 79 GLU A CA 1
ATOM 647 C C . GLU A 1 79 ? -8.374 -1.788 -6.417 1.00 92.44 79 GLU A C 1
ATOM 649 O O . GLU A 1 79 ? -8.570 -2.852 -7.022 1.00 92.44 79 GLU A O 1
ATOM 654 N N . CYS A 1 80 ? -7.155 -1.446 -5.992 1.00 94.31 80 CYS A N 1
ATOM 655 C CA . CYS A 1 80 ? -5.966 -2.229 -6.298 1.00 94.31 80 CYS A CA 1
ATOM 656 C C . CYS A 1 80 ? -5.949 -3.577 -5.559 1.00 94.31 80 CYS A C 1
ATOM 658 O O . CYS A 1 80 ? -5.585 -4.605 -6.143 1.00 94.31 80 CYS A O 1
ATOM 660 N N . PHE A 1 81 ? -6.363 -3.596 -4.291 1.00 90.94 81 PHE A N 1
ATOM 661 C CA . PHE A 1 81 ? -6.401 -4.798 -3.464 1.00 90.94 81 PHE A CA 1
ATOM 662 C C . PHE A 1 81 ? -7.500 -5.756 -3.924 1.00 90.94 81 PHE A C 1
ATOM 664 O O . PHE A 1 81 ? -7.234 -6.951 -4.092 1.00 90.94 81 PHE A O 1
ATOM 671 N N . HIS A 1 82 ? -8.698 -5.250 -4.233 1.00 89.94 82 HIS A N 1
ATOM 672 C CA . HIS A 1 82 ? -9.763 -6.056 -4.829 1.00 89.94 82 HIS A CA 1
ATOM 673 C C . HIS A 1 82 ? -9.309 -6.702 -6.138 1.00 89.94 82 HIS A C 1
ATOM 675 O O . HIS A 1 82 ? -9.478 -7.913 -6.332 1.00 89.94 82 HIS A O 1
ATOM 681 N N . PHE A 1 83 ? -8.670 -5.930 -7.021 1.00 92.38 83 PHE A N 1
ATOM 682 C CA . PHE A 1 83 ? -8.090 -6.477 -8.240 1.00 92.38 83 PHE A CA 1
ATOM 683 C C . PHE A 1 83 ? -7.037 -7.555 -7.939 1.00 92.38 83 PHE A C 1
ATOM 685 O O . PHE A 1 83 ? -7.123 -8.664 -8.477 1.00 92.38 83 PHE A O 1
ATOM 692 N N . TYR A 1 84 ? -6.097 -7.284 -7.030 1.00 91.19 84 TYR A N 1
ATOM 693 C CA . TYR A 1 84 ? -5.052 -8.226 -6.631 1.00 91.19 84 TYR A CA 1
ATOM 694 C C . TYR A 1 84 ? -5.617 -9.557 -6.113 1.00 91.19 84 TYR A C 1
ATOM 696 O O . TYR A 1 84 ? -5.148 -10.621 -6.533 1.00 91.19 84 TYR A O 1
ATOM 704 N N . ILE A 1 85 ? -6.631 -9.518 -5.240 1.00 87.44 85 ILE A N 1
ATOM 705 C CA . ILE A 1 85 ? -7.269 -10.716 -4.676 1.00 87.44 85 ILE A CA 1
ATOM 706 C C . ILE A 1 85 ? -8.013 -11.505 -5.754 1.00 87.44 85 ILE A C 1
ATOM 708 O O . ILE A 1 85 ? -7.823 -12.720 -5.840 1.00 87.44 85 ILE A O 1
ATOM 712 N N . ARG A 1 86 ? -8.777 -10.845 -6.638 1.00 88.50 86 ARG A N 1
ATOM 713 C CA . ARG A 1 86 ? -9.423 -11.527 -7.778 1.00 88.50 86 ARG A CA 1
ATOM 714 C C . ARG A 1 86 ? -8.394 -12.241 -8.657 1.00 88.50 86 ARG A C 1
ATOM 716 O O . ARG A 1 86 ? -8.571 -13.411 -8.985 1.00 88.50 86 ARG A O 1
ATOM 723 N N . GLN A 1 87 ? -7.290 -11.567 -8.988 1.00 86.81 87 GLN A N 1
ATOM 724 C CA . GLN A 1 87 ? -6.209 -12.153 -9.786 1.00 86.81 87 GLN A CA 1
ATOM 725 C C . GLN A 1 87 ? -5.496 -13.292 -9.038 1.00 86.81 87 GLN A C 1
ATOM 727 O O . GLN A 1 87 ? -5.107 -14.281 -9.654 1.00 86.81 87 GLN A O 1
ATOM 732 N N . LYS A 1 88 ? -5.324 -13.183 -7.713 1.00 84.94 88 LYS A N 1
ATOM 733 C CA . LYS A 1 88 ? -4.752 -14.249 -6.872 1.00 84.94 88 LYS A CA 1
ATOM 734 C C . LYS A 1 88 ? -5.630 -15.499 -6.886 1.00 84.94 88 LYS A C 1
ATOM 736 O O . LYS A 1 88 ? -5.093 -16.584 -7.085 1.00 84.94 88 LYS A O 1
ATOM 741 N N . ASN A 1 89 ? -6.941 -15.345 -6.718 1.00 83.44 89 ASN A N 1
ATOM 742 C CA . ASN A 1 89 ? -7.885 -16.462 -6.743 1.00 83.44 89 ASN A CA 1
ATOM 743 C C . ASN A 1 89 ? -7.910 -17.131 -8.124 1.00 83.44 89 ASN A C 1
ATOM 745 O O . ASN A 1 89 ? -7.795 -18.349 -8.205 1.00 83.44 89 ASN A O 1
ATOM 749 N N . ALA A 1 90 ? -7.923 -16.344 -9.205 1.00 83.50 90 ALA A N 1
ATOM 750 C CA . ALA A 1 90 ? -7.822 -16.878 -10.564 1.00 83.50 90 ALA A CA 1
ATOM 751 C C . ALA A 1 90 ? -6.520 -17.672 -10.785 1.00 83.50 90 ALA A C 1
ATOM 753 O O . ALA A 1 90 ? -6.562 -18.798 -11.272 1.00 83.50 90 ALA A O 1
ATOM 754 N N . ARG A 1 91 ? -5.359 -17.144 -10.358 1.00 81.31 91 ARG A N 1
ATOM 755 C CA . ARG A 1 91 ? -4.080 -17.881 -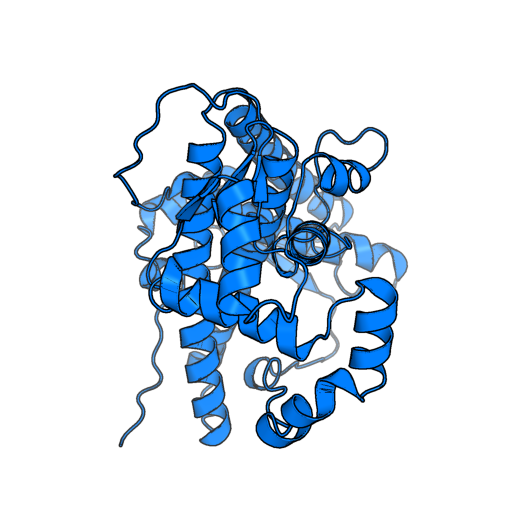10.417 1.00 81.31 91 ARG A CA 1
ATOM 756 C C . ARG A 1 91 ? -4.103 -19.175 -9.596 1.00 81.31 91 ARG A C 1
ATOM 758 O O . ARG A 1 91 ? -3.467 -20.148 -9.993 1.00 81.31 91 ARG A O 1
ATOM 765 N N . HIS A 1 92 ? -4.796 -19.181 -8.457 1.00 77.44 92 HIS A N 1
ATOM 766 C CA . HIS A 1 92 ? -4.947 -20.369 -7.619 1.00 77.44 92 HIS A CA 1
ATOM 767 C C . HIS A 1 92 ? -5.779 -21.458 -8.313 1.00 77.44 92 HIS A C 1
ATOM 769 O O . HIS A 1 92 ? -5.397 -22.624 -8.313 1.00 77.44 92 HIS A O 1
ATOM 775 N N . GLU A 1 93 ? -6.878 -21.086 -8.968 1.00 79.12 93 GLU A N 1
ATOM 776 C CA . GLU A 1 93 ? -7.674 -22.029 -9.762 1.00 79.12 93 GLU A CA 1
ATOM 777 C C . GLU A 1 93 ? -6.893 -22.545 -10.983 1.00 79.12 93 GLU A C 1
ATOM 779 O O . GLU A 1 93 ? -6.891 -23.745 -11.260 1.00 79.12 93 GLU A O 1
ATOM 784 N N . MET A 1 94 ? -6.157 -21.664 -11.671 1.00 75.88 94 MET A N 1
ATOM 785 C CA . MET A 1 94 ? -5.302 -22.038 -12.804 1.00 75.88 94 MET A CA 1
ATOM 786 C C . MET A 1 94 ? -4.232 -23.066 -12.431 1.00 75.88 94 MET A C 1
ATOM 788 O O . MET A 1 94 ? -3.976 -23.987 -13.213 1.00 75.88 94 MET A O 1
ATOM 792 N N . SER A 1 95 ? -3.598 -22.919 -11.260 1.00 71.06 95 SER A N 1
ATOM 793 C CA . SER A 1 95 ? -2.576 -23.867 -10.809 1.00 71.06 95 SER A CA 1
ATOM 794 C C . SER A 1 95 ? -3.176 -25.241 -10.510 1.00 71.06 95 SER A C 1
ATOM 796 O O . SER A 1 95 ? -2.562 -26.249 -10.853 1.00 71.06 95 SER A O 1
ATOM 798 N N . GLY A 1 96 ? -4.401 -25.296 -9.976 1.00 70.19 96 GLY A N 1
ATOM 799 C CA . GLY A 1 96 ? -5.148 -26.546 -9.796 1.00 70.19 96 GLY A CA 1
ATOM 800 C C . GLY A 1 96 ? -5.508 -27.250 -11.111 1.00 70.19 96 GLY A C 1
ATOM 801 O O . GLY A 1 96 ? -5.654 -28.471 -11.136 1.00 70.19 96 GLY A O 1
ATOM 802 N N . LEU A 1 97 ? -5.607 -26.500 -12.212 1.00 72.06 97 LEU A N 1
ATOM 803 C CA . LEU A 1 97 ? -5.950 -27.006 -13.545 1.00 72.06 97 LEU A CA 1
ATOM 804 C C . LEU A 1 97 ? -4.727 -27.269 -14.444 1.00 72.06 97 LEU A C 1
ATOM 806 O O . LEU A 1 97 ? -4.899 -27.633 -15.606 1.00 72.06 97 LEU A O 1
ATOM 810 N N . ASN A 1 98 ? -3.499 -27.102 -13.931 1.00 65.06 98 ASN A N 1
ATOM 811 C CA . ASN A 1 98 ? -2.243 -27.239 -14.686 1.00 65.06 98 ASN A CA 1
ATOM 812 C C . ASN A 1 98 ? -2.189 -26.391 -15.977 1.00 65.06 98 ASN A C 1
ATOM 814 O O . ASN A 1 98 ? -1.549 -26.777 -16.958 1.00 65.06 98 ASN A O 1
ATOM 818 N N . VAL A 1 99 ? -2.845 -25.226 -16.000 1.00 63.25 99 VAL A N 1
ATOM 819 C CA . VAL A 1 99 ? -2.816 -24.328 -17.165 1.00 63.25 99 VAL A CA 1
ATOM 820 C C . VAL A 1 99 ? -1.435 -23.672 -17.255 1.00 63.25 99 VAL A C 1
ATOM 822 O O . VAL A 1 99 ? -1.112 -22.778 -16.477 1.00 63.25 99 VAL A O 1
ATOM 825 N N . SER A 1 100 ? -0.609 -24.114 -18.207 1.00 57.06 100 SER A N 1
ATOM 826 C CA . SER A 1 100 ? 0.784 -23.666 -18.379 1.00 57.06 100 SER A CA 1
ATOM 827 C C . SER A 1 100 ? 1.004 -22.796 -19.627 1.00 57.06 100 SER A C 1
ATOM 829 O O . SER A 1 100 ? 2.025 -22.916 -20.306 1.00 57.06 100 SER A O 1
ATOM 831 N N . THR A 1 101 ? 0.047 -21.943 -19.994 1.00 59.31 101 THR A N 1
ATOM 832 C CA . THR A 1 101 ? 0.228 -21.003 -21.114 1.00 59.31 101 THR A CA 1
ATOM 833 C C . THR A 1 101 ? 1.066 -19.805 -20.670 1.00 59.31 101 THR A C 1
ATOM 835 O O . THR A 1 101 ? 0.584 -18.981 -19.889 1.00 59.31 101 THR A O 1
ATOM 838 N N . ALA A 1 102 ? 2.290 -19.695 -21.198 1.00 61.56 102 ALA A N 1
ATOM 839 C CA . ALA A 1 102 ? 3.248 -18.637 -20.861 1.00 61.56 102 ALA A CA 1
ATOM 840 C C . ALA A 1 102 ? 2.639 -17.222 -20.953 1.00 61.56 102 ALA A C 1
ATOM 842 O O . ALA A 1 102 ? 2.725 -16.461 -20.000 1.00 61.56 102 ALA A O 1
ATOM 843 N N . SER A 1 103 ? 1.898 -16.915 -22.025 1.00 67.06 103 SER A N 1
ATOM 844 C CA . SER A 1 103 ? 1.348 -15.570 -22.258 1.00 67.06 103 SER A CA 1
ATOM 845 C C . SER A 1 103 ? 0.305 -15.118 -21.230 1.00 67.06 103 SER A C 1
ATOM 847 O O . SER A 1 103 ? 0.248 -13.940 -20.893 1.00 67.06 103 SER A O 1
ATOM 849 N N . ILE A 1 104 ? -0.533 -16.034 -20.729 1.00 69.44 104 ILE A N 1
ATOM 850 C CA . ILE A 1 104 ? -1.521 -15.712 -19.687 1.00 69.44 104 ILE A CA 1
ATOM 851 C C . ILE A 1 104 ? -0.796 -15.532 -18.347 1.00 69.44 104 ILE A C 1
ATOM 853 O O . ILE A 1 104 ? -1.074 -14.579 -17.620 1.00 69.44 104 ILE A O 1
ATOM 857 N N . GLY A 1 105 ? 0.170 -16.410 -18.048 1.00 72.62 105 GLY A N 1
ATOM 858 C CA . GLY A 1 105 ? 1.007 -16.313 -16.851 1.00 72.62 105 GLY A CA 1
ATOM 859 C C . GLY A 1 105 ? 1.737 -14.972 -16.746 1.00 72.62 105 GLY A C 1
ATOM 860 O O . GLY A 1 105 ? 1.687 -14.344 -15.688 1.00 72.62 105 GLY A O 1
ATOM 861 N N . ASP A 1 106 ? 2.311 -14.494 -17.853 1.00 79.94 106 ASP A N 1
ATOM 862 C CA . ASP A 1 106 ? 3.066 -13.237 -17.904 1.00 79.94 106 ASP A CA 1
ATOM 863 C C . ASP A 1 106 ? 2.196 -12.021 -17.544 1.00 79.94 106 ASP A C 1
ATOM 865 O O . ASP A 1 106 ? 2.597 -11.192 -16.725 1.00 79.94 106 ASP A O 1
ATOM 869 N N . THR A 1 107 ? 0.971 -11.919 -18.082 1.00 85.31 107 THR A N 1
ATOM 870 C CA . THR A 1 107 ? 0.061 -10.807 -17.740 1.00 85.31 107 THR A CA 1
ATOM 871 C C . THR A 1 107 ? -0.372 -10.868 -16.275 1.00 85.31 107 THR A C 1
ATOM 873 O O . THR A 1 107 ? -0.391 -9.845 -15.590 1.00 85.31 107 THR A O 1
ATOM 876 N N . PHE A 1 108 ? -0.676 -12.059 -15.749 1.00 86.12 108 PHE A N 1
ATOM 877 C CA . PHE A 1 108 ? -1.011 -12.225 -14.332 1.00 86.12 108 PHE A CA 1
ATOM 878 C C . PHE A 1 108 ? 0.158 -11.868 -13.402 1.00 86.12 108 PHE A C 1
ATOM 880 O O . PHE A 1 108 ? -0.077 -11.327 -12.315 1.00 86.12 108 PHE A O 1
ATOM 887 N N . GLU A 1 109 ? 1.395 -12.173 -13.797 1.00 84.06 109 GLU A N 1
ATOM 888 C CA . GLU A 1 109 ? 2.603 -11.807 -13.057 1.00 84.06 109 GLU A CA 1
ATOM 889 C C . GLU A 1 109 ? 2.839 -10.294 -13.078 1.00 84.06 109 GLU A C 1
ATOM 891 O O . GLU A 1 109 ? 3.037 -9.694 -12.017 1.00 84.06 109 GLU A O 1
ATOM 896 N N . GLN A 1 110 ? 2.753 -9.664 -14.251 1.00 89.56 110 GLN A N 1
ATOM 897 C CA . GLN A 1 110 ? 2.869 -8.211 -14.387 1.00 89.56 110 GLN A CA 1
ATOM 898 C C . GLN A 1 110 ? 1.820 -7.501 -13.529 1.00 89.56 110 GLN A C 1
ATOM 900 O O . GLN A 1 110 ? 2.171 -6.692 -12.671 1.00 89.56 110 GLN A O 1
ATOM 905 N N . ASN A 1 111 ? 0.549 -7.887 -13.666 1.00 92.50 111 ASN A N 1
ATOM 906 C CA . ASN A 1 111 ? -0.556 -7.350 -12.875 1.00 92.50 111 ASN A CA 1
ATOM 907 C C . ASN A 1 111 ? -0.314 -7.510 -11.369 1.00 92.50 111 ASN A C 1
ATOM 909 O O . ASN A 1 111 ? -0.510 -6.567 -10.605 1.00 92.50 111 ASN A O 1
ATOM 913 N N . ARG A 1 112 ? 0.166 -8.682 -10.930 1.00 90.88 112 ARG A N 1
ATOM 914 C CA . ARG A 1 112 ? 0.530 -8.930 -9.527 1.00 90.88 112 ARG A CA 1
ATOM 915 C C . ARG A 1 112 ? 1.615 -7.966 -9.050 1.00 90.88 112 ARG A C 1
ATOM 917 O O . ARG A 1 112 ? 1.486 -7.415 -7.959 1.00 90.88 112 ARG A O 1
ATOM 924 N N . ASN A 1 113 ? 2.691 -7.809 -9.816 1.00 90.69 113 ASN A N 1
ATOM 925 C CA . ASN A 1 113 ? 3.827 -6.978 -9.421 1.00 90.69 113 ASN A CA 1
ATOM 926 C C . ASN A 1 113 ? 3.434 -5.494 -9.377 1.00 90.69 113 ASN A C 1
ATOM 928 O O . ASN A 1 113 ? 3.765 -4.808 -8.413 1.00 90.69 113 ASN A O 1
ATOM 932 N N . MET A 1 114 ? 2.644 -5.028 -10.349 1.00 95.38 114 MET A N 1
ATOM 933 C CA . MET A 1 114 ? 2.117 -3.662 -10.357 1.00 95.38 114 MET A CA 1
ATOM 934 C C . MET A 1 114 ? 1.173 -3.400 -9.180 1.00 95.38 114 MET A C 1
ATOM 936 O O . MET A 1 114 ? 1.354 -2.403 -8.480 1.00 95.38 114 MET A O 1
ATOM 940 N N . SER A 1 115 ? 0.245 -4.325 -8.894 1.00 95.38 115 SER A N 1
ATOM 941 C CA . SER A 1 115 ? -0.623 -4.235 -7.714 1.00 95.38 115 SER A CA 1
ATOM 942 C C . SER A 1 115 ? 0.180 -4.097 -6.427 1.00 95.38 115 SER A C 1
ATOM 944 O O . SER A 1 115 ? -0.114 -3.240 -5.601 1.00 95.38 115 SER A O 1
ATOM 946 N N . ARG A 1 116 ? 1.208 -4.935 -6.253 1.00 92.62 116 ARG A N 1
ATOM 947 C CA . ARG A 1 116 ? 2.039 -4.916 -5.045 1.00 92.62 116 ARG A CA 1
ATOM 948 C C . ARG A 1 116 ? 2.790 -3.602 -4.878 1.00 92.62 116 ARG A C 1
ATOM 950 O O . ARG A 1 116 ? 2.808 -3.084 -3.772 1.00 92.62 116 ARG A O 1
ATOM 957 N N . ASN A 1 117 ? 3.343 -3.042 -5.954 1.00 94.50 117 ASN A N 1
ATOM 958 C CA . ASN A 1 117 ? 4.027 -1.748 -5.885 1.00 94.50 117 ASN A CA 1
ATOM 959 C C . ASN A 1 117 ? 3.089 -0.635 -5.401 1.00 94.50 117 ASN A C 1
ATOM 961 O O . ASN A 1 117 ? 3.485 0.168 -4.562 1.00 94.50 117 ASN A O 1
ATOM 965 N N . VAL A 1 118 ? 1.839 -0.621 -5.875 1.00 97.25 118 VAL A N 1
ATOM 966 C CA . VAL A 1 118 ? 0.823 0.328 -5.396 1.00 97.25 118 VAL A CA 1
ATOM 967 C C . VAL A 1 118 ? 0.483 0.069 -3.931 1.00 97.25 118 VAL A C 1
ATOM 969 O O . VAL A 1 118 ? 0.522 1.001 -3.138 1.00 97.25 118 VAL A O 1
ATOM 972 N N . ILE A 1 119 ? 0.149 -1.173 -3.566 1.00 94.81 119 ILE A N 1
ATOM 973 C CA . ILE A 1 119 ? -0.278 -1.531 -2.204 1.00 94.81 119 ILE A CA 1
ATOM 974 C C . ILE A 1 119 ? 0.812 -1.166 -1.187 1.00 94.81 119 ILE A C 1
ATOM 976 O O . ILE A 1 119 ? 0.523 -0.517 -0.183 1.00 94.81 119 ILE A O 1
ATOM 980 N N . ASP A 1 120 ? 2.066 -1.528 -1.466 1.00 91.75 120 ASP A N 1
ATOM 981 C CA . ASP A 1 120 ? 3.199 -1.258 -0.578 1.00 91.75 120 ASP A CA 1
ATOM 982 C C . ASP A 1 120 ? 3.432 0.260 -0.420 1.00 91.75 120 ASP A C 1
ATOM 984 O O . ASP A 1 120 ? 3.663 0.736 0.697 1.00 91.75 120 ASP A O 1
ATOM 988 N N . ALA A 1 121 ? 3.318 1.031 -1.511 1.00 95.25 121 ALA A N 1
ATOM 989 C CA . ALA A 1 121 ? 3.449 2.488 -1.486 1.00 95.25 121 ALA A CA 1
ATOM 990 C C . ALA A 1 121 ? 2.302 3.164 -0.724 1.00 95.25 121 ALA A C 1
ATOM 992 O O . ALA A 1 121 ? 2.552 4.012 0.131 1.00 95.25 121 ALA A O 1
ATOM 993 N N . VAL A 1 122 ? 1.055 2.774 -0.990 1.00 96.19 122 VAL A N 1
ATOM 994 C CA . VAL A 1 122 ? -0.126 3.349 -0.333 1.00 96.19 122 VAL A CA 1
ATOM 995 C C . VAL A 1 122 ? -0.101 3.083 1.169 1.00 96.19 122 VAL A C 1
ATOM 997 O O . VAL A 1 122 ? -0.289 4.015 1.944 1.00 96.19 122 VAL A O 1
ATOM 1000 N N . ASN A 1 123 ? 0.214 1.854 1.595 1.00 93.38 123 ASN A N 1
ATOM 1001 C CA . ASN A 1 123 ? 0.357 1.523 3.016 1.00 93.38 123 ASN A CA 1
ATOM 1002 C C . ASN A 1 123 ? 1.397 2.417 3.709 1.00 93.38 123 ASN A C 1
ATOM 1004 O O . ASN A 1 123 ? 1.150 2.927 4.799 1.00 93.38 123 ASN A O 1
ATOM 1008 N N . LEU A 1 124 ? 2.541 2.655 3.060 1.00 93.00 124 LEU A N 1
ATOM 1009 C CA . LEU A 1 124 ? 3.575 3.544 3.589 1.00 93.00 124 LEU A CA 1
ATOM 1010 C C . LEU A 1 124 ? 3.094 5.001 3.688 1.00 93.00 124 LEU A C 1
ATOM 1012 O O . LEU A 1 124 ? 3.419 5.701 4.647 1.00 93.00 124 LEU A O 1
ATOM 1016 N N . TRP A 1 125 ? 2.333 5.491 2.712 1.00 94.69 125 TRP A N 1
ATOM 1017 C CA . TRP A 1 125 ? 1.823 6.861 2.760 1.00 94.69 125 TRP A CA 1
ATOM 1018 C C . TRP A 1 125 ? 0.667 7.033 3.749 1.00 94.69 125 TRP A C 1
ATOM 1020 O O . TRP A 1 125 ? 0.588 8.085 4.378 1.00 94.69 125 TRP A O 1
ATOM 1030 N N . LEU A 1 126 ? -0.143 6.000 3.987 1.00 93.94 126 LEU A N 1
ATOM 1031 C CA . LEU A 1 126 ? -1.108 5.961 5.090 1.00 93.94 126 LEU A CA 1
ATOM 1032 C C . LEU A 1 126 ? -0.404 6.027 6.457 1.00 93.94 126 LEU A C 1
ATOM 1034 O O . LEU A 1 126 ? -0.822 6.796 7.323 1.00 93.94 126 LEU A O 1
ATOM 1038 N N . GLU A 1 127 ? 0.718 5.315 6.628 1.00 92.38 127 GLU A N 1
ATOM 1039 C CA . GLU A 1 127 ? 1.576 5.455 7.818 1.00 92.38 127 GLU A CA 1
ATOM 1040 C C . GLU A 1 127 ? 2.053 6.912 7.978 1.00 92.38 127 GLU A C 1
ATOM 1042 O O . GLU A 1 127 ? 1.936 7.495 9.054 1.00 92.38 127 GLU A O 1
ATOM 1047 N N . ASN A 1 128 ? 2.514 7.558 6.902 1.00 92.94 128 ASN A N 1
ATOM 1048 C CA . ASN A 1 128 ? 2.914 8.969 6.961 1.00 92.94 128 ASN A CA 1
ATOM 1049 C C . ASN A 1 128 ? 1.742 9.931 7.224 1.00 92.94 128 ASN A C 1
ATOM 1051 O O . ASN A 1 128 ? 1.953 10.957 7.870 1.00 92.94 128 ASN A O 1
ATOM 1055 N N . CYS A 1 129 ? 0.517 9.606 6.806 1.00 92.62 129 CYS A N 1
ATOM 1056 C CA . CYS A 1 129 ? -0.662 10.408 7.142 1.00 92.62 129 CYS A CA 1
ATOM 1057 C C . CYS A 1 129 ? -0.957 10.387 8.648 1.00 92.62 129 CYS A C 1
ATOM 1059 O O . CYS A 1 129 ? -1.320 11.415 9.218 1.00 92.62 129 CYS A O 1
ATOM 1061 N N . ALA A 1 130 ? -0.725 9.254 9.323 1.00 91.06 130 ALA A N 1
ATOM 1062 C CA . ALA A 1 130 ? -0.822 9.183 10.782 1.00 91.06 130 ALA A CA 1
ATOM 1063 C C . ALA A 1 130 ? 0.213 10.095 11.476 1.00 91.06 130 ALA A C 1
ATOM 1065 O O . ALA A 1 130 ? -0.057 10.645 12.546 1.00 91.06 130 ALA A O 1
ATOM 1066 N N . LEU A 1 131 ? 1.386 10.293 10.860 1.00 89.19 131 LEU A N 1
ATOM 1067 C CA . LEU A 1 131 ? 2.437 11.188 11.356 1.00 89.19 131 LEU A CA 1
ATOM 1068 C C . LEU A 1 131 ? 2.108 12.676 11.115 1.00 89.19 131 LEU A C 1
ATOM 1070 O O . LEU A 1 131 ? 2.337 13.514 11.996 1.00 89.19 131 LEU A O 1
ATOM 1074 N N . TYR A 1 132 ? 1.570 13.002 9.937 1.00 87.38 132 TYR A N 1
ATOM 1075 C CA . TYR A 1 132 ? 1.337 14.366 9.454 1.00 87.38 132 TYR A CA 1
ATOM 1076 C C . TYR A 1 132 ? -0.145 14.714 9.365 1.00 87.38 132 TYR A C 1
ATOM 1078 O O . TYR A 1 132 ? -0.787 14.506 8.346 1.00 87.38 132 TYR A O 1
ATOM 1086 N N . GLN A 1 133 ? -0.669 15.328 10.420 1.00 85.69 133 GLN A N 1
ATOM 1087 C CA . GLN A 1 133 ? -2.091 15.649 10.546 1.00 85.69 133 GLN A CA 1
ATOM 1088 C C . GLN A 1 133 ? -2.320 17.165 10.552 1.00 85.69 133 GLN A C 1
ATOM 1090 O O . GLN A 1 133 ? -2.734 17.750 11.551 1.00 85.69 133 GLN A O 1
ATOM 1095 N N . THR A 1 134 ? -1.931 17.828 9.461 1.00 69.62 134 THR A N 1
ATOM 1096 C CA . THR A 1 134 ? -1.686 19.283 9.462 1.00 69.62 134 THR A CA 1
ATOM 1097 C C . THR A 1 134 ? -2.951 20.150 9.414 1.00 69.62 134 THR A C 1
ATOM 1099 O O . THR A 1 134 ? -2.879 21.324 9.759 1.00 69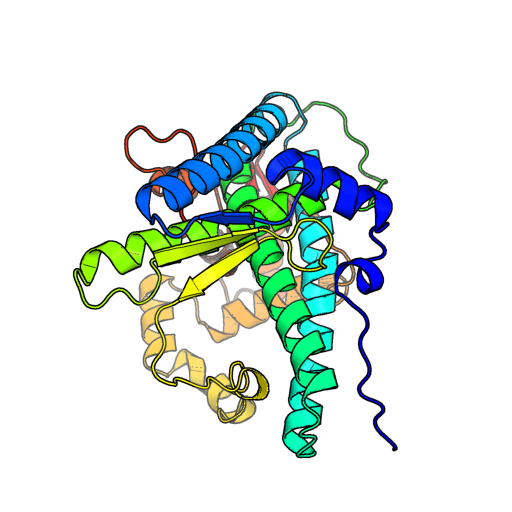.62 134 THR A O 1
ATOM 1102 N N . ASP A 1 135 ? -4.113 19.604 9.056 1.00 72.44 135 ASP A N 1
ATOM 1103 C CA . ASP A 1 135 ? -5.380 20.342 9.059 1.00 72.44 135 ASP A CA 1
ATOM 1104 C C . ASP A 1 135 ? -6.560 19.355 9.062 1.00 72.44 135 ASP A C 1
ATOM 1106 O O . ASP A 1 135 ? -6.875 18.734 8.048 1.00 72.44 135 ASP A O 1
ATOM 1110 N N . LEU A 1 136 ? -7.181 19.151 10.226 1.00 81.50 136 LEU A N 1
ATOM 1111 C CA . LEU A 1 136 ? -8.329 18.247 10.384 1.00 81.50 136 LEU A CA 1
ATOM 1112 C C . LEU A 1 136 ? -9.672 18.958 10.165 1.00 81.50 136 LEU A C 1
ATOM 1114 O O . LEU A 1 136 ? -10.696 18.287 10.043 1.00 81.50 136 LEU A O 1
ATOM 1118 N N . THR A 1 137 ? -9.682 20.294 10.114 1.00 76.00 137 THR A N 1
ATOM 1119 C CA . THR A 1 137 ? -10.908 21.109 10.128 1.00 76.00 137 THR A CA 1
ATOM 1120 C C . THR A 1 137 ? -11.275 21.671 8.759 1.00 76.00 137 THR A C 1
ATOM 1122 O O . THR A 1 137 ? -12.433 22.032 8.550 1.00 76.00 137 THR A O 1
ATOM 1125 N N . LYS A 1 138 ? -10.330 21.731 7.814 1.00 81.06 138 LYS A N 1
ATOM 1126 C CA . LYS A 1 138 ? -10.582 22.177 6.438 1.00 81.06 138 LYS A CA 1
ATOM 1127 C C . LYS A 1 138 ? -11.657 21.333 5.753 1.00 81.06 138 LYS A C 1
ATOM 1129 O O . LYS A 1 138 ? -11.573 20.113 5.732 1.00 81.06 138 LYS A O 1
ATOM 1134 N N . GLU A 1 139 ? -12.657 21.957 5.147 1.00 79.75 139 GLU A N 1
ATOM 1135 C CA . GLU A 1 139 ? -13.699 21.205 4.445 1.00 79.75 139 GLU A CA 1
ATOM 1136 C C . GLU A 1 139 ? -13.124 20.394 3.274 1.00 79.75 139 GLU A C 1
ATOM 1138 O O . GLU A 1 139 ? -12.233 20.845 2.549 1.00 79.75 139 GLU A O 1
ATOM 1143 N N . TYR A 1 140 ? -13.655 19.189 3.087 1.00 79.56 140 TYR A N 1
ATOM 1144 C CA . TYR A 1 140 ? -13.369 18.334 1.943 1.00 79.56 140 TYR A CA 1
ATOM 1145 C C . TYR A 1 140 ? -14.642 17.603 1.527 1.00 79.56 140 TYR A C 1
ATOM 1147 O O . TYR A 1 140 ? -15.579 17.447 2.313 1.00 79.56 140 TYR A O 1
ATOM 1155 N N . ASP A 1 141 ? -14.687 17.165 0.273 1.00 78.69 141 ASP A N 1
ATOM 1156 C CA . ASP A 1 141 ? -15.833 16.421 -0.223 1.00 78.69 141 ASP A CA 1
ATOM 1157 C C . ASP A 1 141 ? -15.844 15.009 0.372 1.00 78.69 141 ASP A C 1
ATOM 1159 O O . ASP A 1 141 ? -15.006 14.167 0.049 1.00 78.69 141 ASP A O 1
ATOM 1163 N N . THR A 1 142 ? -16.808 14.751 1.248 1.00 74.31 142 THR A N 1
ATOM 1164 C CA . THR A 1 142 ? -17.024 13.446 1.879 1.00 74.31 142 THR A CA 1
ATOM 1165 C C . THR A 1 142 ? -17.815 12.481 0.995 1.00 74.31 142 THR A C 1
ATOM 1167 O O . THR A 1 142 ? -17.928 11.307 1.336 1.00 74.31 142 THR A O 1
ATOM 1170 N N . LYS A 1 143 ? -18.382 12.954 -0.125 1.00 75.69 143 LYS A N 1
ATOM 1171 C CA . LYS A 1 143 ? -19.279 12.180 -0.996 1.00 75.69 143 LYS A CA 1
ATOM 1172 C C . LYS A 1 143 ? -18.603 11.682 -2.265 1.00 75.69 143 LYS A C 1
ATOM 1174 O O . LYS A 1 143 ? -18.956 10.597 -2.722 1.00 75.69 143 LYS A O 1
ATOM 1179 N N . SER A 1 144 ? -17.675 12.444 -2.851 1.00 76.06 144 SER A N 1
ATOM 1180 C CA . SER A 1 144 ? -16.892 11.934 -3.983 1.00 76.06 144 SER A CA 1
ATOM 1181 C C . SER A 1 144 ? -15.981 10.805 -3.535 1.00 76.06 144 SER A C 1
ATOM 1183 O O . SER A 1 144 ? -15.291 10.883 -2.513 1.00 76.06 144 SER A O 1
ATOM 1185 N N . PHE A 1 145 ? -15.985 9.749 -4.334 1.00 74.69 145 PHE A N 1
ATOM 1186 C CA . PHE A 1 145 ? -15.184 8.558 -4.101 1.00 74.69 145 PHE A CA 1
ATOM 1187 C C . PHE A 1 145 ? -14.574 8.046 -5.412 1.00 74.69 145 PHE A C 1
ATOM 1189 O O . PHE A 1 145 ? -14.406 6.845 -5.626 1.00 74.69 145 PHE A O 1
ATOM 1196 N N . ASP A 1 146 ? -14.288 8.989 -6.311 1.00 87.94 146 ASP A N 1
ATOM 1197 C CA . ASP A 1 146 ? -13.584 8.739 -7.559 1.00 87.94 146 ASP A CA 1
ATOM 1198 C C . ASP A 1 146 ? -12.092 8.547 -7.284 1.00 87.94 146 ASP A C 1
ATOM 1200 O O . ASP A 1 146 ? -11.532 9.098 -6.336 1.00 87.94 146 ASP A O 1
ATOM 1204 N N . VAL A 1 147 ? -11.439 7.744 -8.118 1.00 91.81 147 VAL A N 1
ATOM 1205 C CA . VAL A 1 147 ? -10.004 7.489 -7.990 1.00 91.81 147 VAL A CA 1
ATOM 1206 C C . VAL A 1 147 ? -9.225 8.720 -8.457 1.00 91.81 147 VAL A C 1
ATOM 1208 O O . VAL A 1 147 ? -9.346 9.127 -9.613 1.00 91.81 147 VAL A O 1
ATOM 1211 N N . ASP A 1 148 ? -8.375 9.275 -7.592 1.00 94.56 148 ASP A N 1
ATOM 1212 C CA . ASP A 1 148 ? -7.375 10.275 -7.983 1.00 94.56 148 ASP A CA 1
ATOM 1213 C C . ASP A 1 148 ? -6.293 9.592 -8.841 1.00 94.56 148 ASP A C 1
ATOM 1215 O O . ASP A 1 148 ? -5.382 8.938 -8.329 1.00 94.56 148 ASP A O 1
ATOM 1219 N N . PHE A 1 149 ? -6.418 9.692 -10.169 1.00 96.38 149 PHE A N 1
ATOM 1220 C CA . PHE A 1 149 ? -5.495 9.042 -11.107 1.00 96.38 149 PHE A CA 1
ATOM 1221 C C . PHE A 1 149 ? -4.060 9.560 -11.008 1.00 96.38 149 PHE A C 1
ATOM 1223 O O . PHE A 1 149 ? -3.127 8.782 -11.217 1.00 96.38 149 PHE A O 1
ATOM 1230 N N . GLU A 1 150 ? -3.872 10.842 -10.695 1.00 96.06 150 GLU A N 1
ATOM 1231 C CA . GLU A 1 150 ? -2.536 11.421 -10.553 1.00 96.06 150 GLU A CA 1
ATOM 1232 C C . GLU A 1 150 ? -1.838 10.823 -9.334 1.00 96.06 150 GLU A C 1
ATOM 1234 O O . GLU A 1 150 ? -0.722 10.306 -9.458 1.00 96.06 150 GLU A O 1
ATOM 1239 N N . LEU A 1 151 ? -2.536 10.791 -8.193 1.00 97.25 151 LEU A N 1
ATOM 1240 C CA . LEU A 1 151 ? -2.042 10.145 -6.981 1.00 97.25 151 LEU A CA 1
ATOM 1241 C C . LEU A 1 151 ? -1.816 8.644 -7.201 1.00 97.25 151 LEU A C 1
ATOM 1243 O O . LEU A 1 151 ? -0.781 8.118 -6.800 1.00 97.25 151 LEU A O 1
ATOM 1247 N N . PHE A 1 152 ? -2.735 7.947 -7.876 1.00 98.12 152 PHE A N 1
ATOM 1248 C CA . PHE A 1 152 ? -2.603 6.514 -8.156 1.00 98.12 152 PHE A CA 1
ATOM 1249 C C . PHE A 1 152 ? -1.325 6.208 -8.951 1.00 98.12 152 PHE A C 1
ATOM 1251 O O . PHE A 1 152 ? -0.558 5.302 -8.603 1.00 98.12 152 PHE A O 1
ATOM 1258 N N . LEU A 1 153 ? -1.050 6.989 -9.995 1.00 98.19 153 LEU A N 1
ATOM 1259 C CA . LEU A 1 153 ? 0.160 6.808 -10.787 1.00 98.19 153 LEU A CA 1
ATOM 1260 C C . LEU A 1 153 ? 1.422 7.178 -10.001 1.00 98.19 153 LEU A C 1
ATOM 1262 O O . LEU A 1 153 ? 2.414 6.454 -10.108 1.00 98.19 153 LEU A O 1
ATOM 1266 N N . ASP A 1 154 ? 1.380 8.225 -9.172 1.00 98.31 154 ASP A N 1
ATOM 1267 C CA . ASP A 1 154 ? 2.486 8.571 -8.270 1.00 98.31 154 ASP A CA 1
ATOM 1268 C C . ASP A 1 154 ? 2.777 7.434 -7.274 1.00 98.31 154 ASP A C 1
ATOM 1270 O O . ASP A 1 154 ? 3.938 7.066 -7.089 1.00 98.31 154 ASP A O 1
ATOM 1274 N N . MET A 1 155 ? 1.751 6.790 -6.704 1.00 98.25 155 MET A N 1
ATOM 1275 C CA . MET A 1 155 ? 1.919 5.627 -5.819 1.00 98.25 155 MET A CA 1
ATOM 1276 C C . MET A 1 155 ? 2.548 4.434 -6.542 1.00 98.25 155 MET A C 1
ATOM 1278 O O . MET A 1 155 ? 3.460 3.799 -6.008 1.00 98.25 155 MET A O 1
ATOM 1282 N N . TYR A 1 156 ? 2.122 4.144 -7.775 1.00 98.19 156 TYR A N 1
ATOM 1283 C CA . TYR A 1 156 ? 2.737 3.081 -8.571 1.00 98.19 156 TYR A CA 1
ATOM 1284 C C . TYR A 1 156 ? 4.215 3.364 -8.872 1.00 98.19 156 TYR A C 1
ATOM 1286 O O . TYR A 1 156 ? 5.062 2.490 -8.663 1.00 98.19 156 TYR A O 1
ATOM 1294 N N . ILE A 1 157 ? 4.530 4.571 -9.356 1.00 97.94 157 ILE A N 1
ATOM 1295 C CA . ILE A 1 157 ? 5.899 4.962 -9.718 1.00 97.94 157 ILE A CA 1
ATOM 1296 C C . ILE A 1 157 ? 6.786 4.962 -8.474 1.00 97.94 157 ILE A C 1
ATOM 1298 O O . ILE A 1 157 ? 7.899 4.439 -8.524 1.00 97.94 157 ILE A O 1
ATOM 1302 N N . TYR A 1 158 ? 6.284 5.472 -7.348 1.00 97.19 158 TYR A N 1
ATOM 1303 C CA . TYR A 1 158 ? 6.998 5.445 -6.077 1.00 97.19 158 TYR A CA 1
ATOM 1304 C C . TYR A 1 158 ? 7.300 4.016 -5.621 1.00 97.19 158 TYR A C 1
ATOM 1306 O O . TYR A 1 158 ? 8.445 3.715 -5.273 1.00 97.19 158 TYR A O 1
ATOM 1314 N N . GLY A 1 159 ? 6.298 3.131 -5.664 1.00 95.38 159 GLY A N 1
ATOM 1315 C CA . GLY A 1 159 ? 6.443 1.714 -5.340 1.00 95.38 159 GLY A CA 1
ATOM 1316 C C . GLY A 1 159 ? 7.501 1.028 -6.203 1.00 95.38 159 GLY A C 1
ATOM 1317 O O . GLY A 1 159 ? 8.435 0.414 -5.683 1.00 95.38 159 GLY A O 1
ATOM 1318 N N . LEU A 1 160 ? 7.402 1.208 -7.523 1.00 95.56 160 LEU A N 1
ATOM 1319 C CA . LEU A 1 160 ? 8.336 0.658 -8.507 1.00 95.56 160 LEU A CA 1
ATOM 1320 C C . LEU A 1 160 ? 9.769 1.162 -8.286 1.00 95.56 160 LEU A C 1
ATOM 1322 O O . LEU A 1 160 ? 10.704 0.365 -8.185 1.00 95.56 160 LEU A O 1
ATOM 1326 N N . ALA A 1 161 ? 9.943 2.482 -8.192 1.00 95.31 161 ALA A N 1
ATOM 1327 C CA . ALA A 1 161 ? 11.256 3.102 -8.070 1.00 95.31 161 ALA A CA 1
ATOM 1328 C C . ALA A 1 161 ? 11.939 2.733 -6.747 1.00 95.31 161 ALA A C 1
ATOM 1330 O O . ALA A 1 161 ? 13.124 2.400 -6.723 1.00 95.31 161 ALA A O 1
ATOM 1331 N N . SER A 1 162 ? 11.186 2.716 -5.650 1.00 92.75 162 SER A N 1
ATOM 1332 C CA . SER A 1 162 ? 11.709 2.376 -4.326 1.00 92.75 162 SER A CA 1
ATOM 1333 C C . SER A 1 162 ? 12.030 0.883 -4.179 1.00 92.75 162 SER A C 1
ATOM 1335 O O . SER A 1 162 ? 13.014 0.520 -3.525 1.00 92.75 162 SER A O 1
ATOM 1337 N N . GLN A 1 163 ? 11.245 -0.003 -4.807 1.00 90.94 163 GLN A N 1
ATOM 1338 C CA . GLN A 1 163 ? 11.581 -1.427 -4.898 1.00 90.94 163 GLN A CA 1
ATOM 1339 C C . GLN A 1 163 ? 12.899 -1.617 -5.659 1.00 90.94 163 GLN A C 1
ATOM 1341 O O . GLN A 1 163 ? 13.804 -2.299 -5.169 1.00 90.94 163 GLN A O 1
ATOM 1346 N N . ALA A 1 164 ? 13.035 -0.977 -6.824 1.00 91.69 164 ALA A N 1
ATOM 1347 C CA . ALA A 1 164 ? 14.256 -1.020 -7.621 1.00 91.69 164 ALA A CA 1
ATOM 1348 C C . ALA A 1 164 ? 15.468 -0.478 -6.847 1.00 91.69 164 ALA A C 1
ATOM 1350 O O . ALA A 1 164 ? 16.521 -1.122 -6.809 1.00 91.69 164 ALA A O 1
ATOM 1351 N N . LEU A 1 165 ? 15.297 0.652 -6.155 1.00 91.19 165 LEU A N 1
ATOM 1352 C CA . LEU A 1 165 ? 16.317 1.257 -5.302 1.00 91.19 165 LEU A CA 1
ATOM 1353 C C . LEU A 1 165 ? 16.773 0.286 -4.208 1.00 91.19 165 LEU A C 1
ATOM 1355 O O . LEU A 1 165 ? 17.974 0.143 -3.970 1.00 91.19 165 LEU A O 1
ATOM 1359 N N . SER A 1 166 ? 15.832 -0.423 -3.580 1.00 87.75 166 SER A N 1
ATOM 1360 C CA . SER A 1 166 ? 16.123 -1.414 -2.540 1.00 87.75 166 SER A CA 1
ATOM 1361 C C . SER A 1 166 ? 16.928 -2.596 -3.090 1.00 87.75 166 SER A C 1
ATOM 1363 O O . SER A 1 166 ? 17.941 -2.968 -2.498 1.00 87.75 166 SER A O 1
ATOM 1365 N N . LEU A 1 167 ? 16.541 -3.148 -4.246 1.00 88.19 167 LEU A N 1
ATOM 1366 C CA . LEU A 1 167 ? 17.247 -4.265 -4.894 1.00 88.19 167 LEU A CA 1
ATOM 1367 C C . LEU A 1 167 ? 18.682 -3.892 -5.304 1.00 88.19 167 LEU A C 1
ATOM 1369 O O . LEU A 1 167 ? 19.625 -4.652 -5.053 1.00 88.19 167 LEU A O 1
ATOM 1373 N N . LEU A 1 168 ? 18.862 -2.704 -5.885 1.00 88.56 168 LEU A N 1
ATOM 1374 C CA . LEU A 1 168 ? 20.177 -2.186 -6.272 1.00 88.56 168 LEU A CA 1
ATOM 1375 C C . LEU A 1 168 ? 21.050 -1.889 -5.045 1.00 88.56 168 LEU A C 1
ATOM 1377 O O . LEU A 1 168 ? 22.221 -2.271 -5.013 1.00 88.56 168 LEU A O 1
ATOM 1381 N N . SER A 1 169 ? 20.478 -1.278 -4.005 1.00 86.44 169 SER A N 1
ATOM 1382 C CA . SER A 1 169 ? 21.201 -0.956 -2.766 1.00 86.44 169 SER A CA 1
ATOM 1383 C C . SER A 1 169 ? 21.609 -2.217 -2.002 1.00 86.44 169 SER A C 1
ATOM 1385 O O . SER A 1 169 ? 22.737 -2.321 -1.528 1.00 86.44 169 SER A O 1
ATOM 1387 N N . MET A 1 170 ? 20.734 -3.225 -1.921 1.00 82.31 170 MET A N 1
ATOM 1388 C CA . MET A 1 170 ? 21.071 -4.517 -1.312 1.00 82.31 170 MET A CA 1
ATOM 1389 C C . MET A 1 170 ? 22.193 -5.234 -2.066 1.00 82.31 170 MET A C 1
ATOM 1391 O O . MET A 1 170 ? 23.043 -5.864 -1.433 1.00 82.31 170 MET A O 1
ATOM 1395 N N . SER A 1 171 ? 22.234 -5.097 -3.393 1.00 82.31 171 SER A N 1
ATOM 1396 C CA . SER A 1 171 ? 23.258 -5.725 -4.234 1.00 82.31 171 SER A CA 1
ATOM 1397 C C . SER A 1 171 ? 24.672 -5.207 -3.963 1.00 82.31 171 SER A C 1
ATOM 1399 O O . SER A 1 171 ? 25.629 -5.948 -4.174 1.00 82.31 171 SER A O 1
ATOM 1401 N N . GLN A 1 172 ? 24.822 -3.993 -3.413 1.00 80.12 172 GLN A N 1
ATOM 1402 C CA . GLN A 1 172 ? 26.127 -3.433 -3.019 1.00 80.12 172 GLN A CA 1
ATOM 1403 C C . GLN A 1 172 ? 26.884 -4.327 -2.030 1.00 80.12 172 GLN A C 1
ATOM 1405 O O . GLN A 1 172 ? 28.112 -4.363 -2.039 1.00 80.12 172 GLN A O 1
ATOM 1410 N N . LYS A 1 173 ? 26.162 -5.086 -1.198 1.00 79.88 173 LYS A N 1
ATOM 1411 C CA . LYS A 1 173 ? 26.761 -5.972 -0.189 1.00 79.88 173 LYS A CA 1
ATOM 1412 C C . LYS A 1 173 ? 27.464 -7.194 -0.787 1.00 79.88 173 LYS A C 1
ATOM 1414 O O . LYS A 1 173 ? 28.190 -7.869 -0.064 1.00 79.88 173 LYS A O 1
ATOM 1419 N N . PHE A 1 174 ? 27.245 -7.492 -2.069 1.00 73.56 174 PHE A N 1
ATOM 1420 C CA . PHE A 1 174 ? 27.734 -8.713 -2.713 1.00 73.56 174 PHE A CA 1
ATOM 1421 C C . PHE A 1 174 ? 28.948 -8.498 -3.637 1.00 73.56 174 PHE A C 1
ATOM 1423 O O . PHE A 1 174 ? 29.442 -9.478 -4.195 1.00 73.56 174 PHE A O 1
ATOM 1430 N N . GLY A 1 175 ? 29.472 -7.267 -3.752 1.00 70.31 175 GLY A N 1
ATOM 1431 C CA . GLY A 1 175 ? 30.685 -6.958 -4.529 1.00 70.31 175 GLY A CA 1
ATOM 1432 C C . GLY A 1 175 ? 30.604 -7.480 -5.967 1.00 70.31 175 GLY A C 1
ATOM 1433 O O . GLY A 1 175 ? 29.591 -7.296 -6.624 1.00 70.31 175 GLY A O 1
ATOM 1434 N N . ASP A 1 176 ? 31.619 -8.216 -6.425 1.00 58.62 176 ASP A N 1
ATOM 1435 C CA . ASP A 1 176 ? 31.693 -8.763 -7.794 1.00 58.62 176 ASP A CA 1
ATOM 1436 C C . ASP A 1 176 ? 30.640 -9.854 -8.111 1.00 58.62 176 ASP A C 1
ATOM 1438 O O . ASP A 1 176 ? 30.532 -10.309 -9.248 1.00 58.62 176 ASP A O 1
ATOM 1442 N N . LYS A 1 177 ? 29.846 -10.298 -7.121 1.00 62.38 177 LYS A N 1
ATOM 1443 C CA . LYS A 1 177 ? 28.700 -11.219 -7.291 1.00 62.38 177 LYS A CA 1
ATOM 1444 C C . LYS A 1 177 ? 27.377 -10.449 -7.346 1.00 62.38 177 LYS A C 1
ATOM 1446 O O . LYS A 1 177 ? 26.401 -10.805 -6.681 1.00 62.38 177 LYS A O 1
ATOM 1451 N N . GLU A 1 178 ? 27.369 -9.356 -8.093 1.00 64.69 178 GLU A N 1
ATOM 1452 C CA . GLU A 1 178 ? 26.233 -8.451 -8.232 1.00 64.69 178 GLU A CA 1
ATOM 1453 C C . GLU A 1 178 ? 25.004 -9.161 -8.808 1.00 64.69 178 GLU A C 1
ATOM 1455 O O . GLU A 1 178 ? 25.003 -9.580 -9.958 1.00 64.69 178 GLU A O 1
ATOM 1460 N N . MET A 1 179 ? 23.928 -9.279 -8.019 1.00 75.81 179 MET A N 1
ATOM 1461 C CA . MET A 1 179 ? 22.646 -9.786 -8.528 1.00 75.81 179 MET A CA 1
ATOM 1462 C C . MET A 1 179 ? 21.922 -8.742 -9.378 1.00 75.81 179 MET A C 1
ATOM 1464 O O . MET A 1 179 ? 21.371 -9.091 -10.417 1.00 75.81 179 MET A O 1
ATOM 1468 N N . PHE A 1 180 ? 21.933 -7.475 -8.954 1.00 86.75 180 PHE A N 1
ATOM 1469 C CA . PHE A 1 180 ? 21.288 -6.354 -9.638 1.00 86.75 180 PHE A CA 1
ATOM 1470 C C . PHE A 1 180 ? 22.275 -5.196 -9.796 1.00 86.75 180 PHE A C 1
ATOM 1472 O O . PHE A 1 180 ? 22.913 -4.795 -8.816 1.00 86.75 180 PHE A O 1
ATO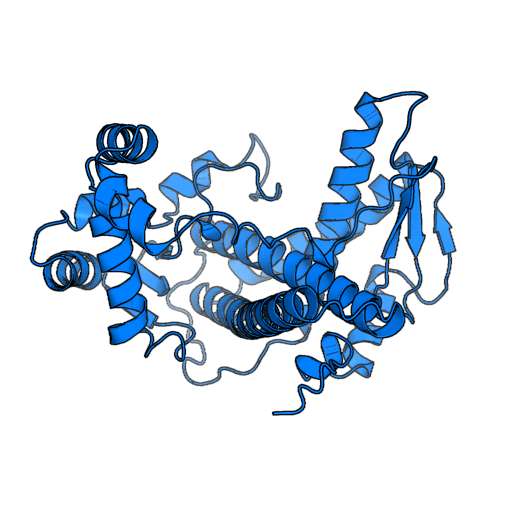M 1479 N N . TYR A 1 181 ? 22.392 -4.653 -11.009 1.00 87.31 181 TYR A N 1
ATOM 1480 C CA . TYR A 1 181 ? 23.457 -3.696 -11.343 1.00 87.31 181 TYR A CA 1
ATOM 1481 C C . TYR A 1 181 ? 22.996 -2.463 -12.126 1.00 87.31 18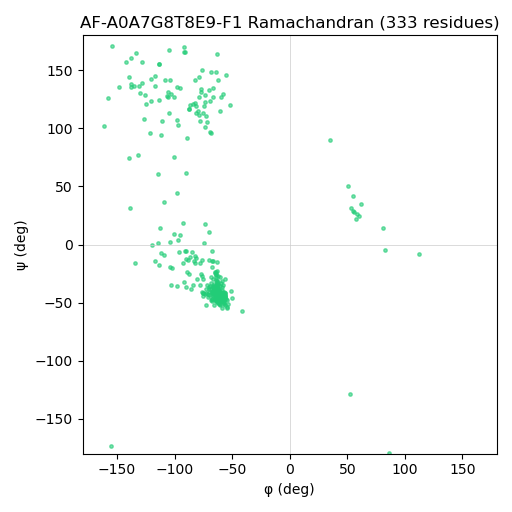1 TYR A C 1
ATOM 1483 O O . TYR A 1 181 ? 23.719 -1.474 -12.161 1.00 87.31 181 TYR A O 1
ATOM 1491 N N . GLY A 1 182 ? 21.800 -2.471 -12.713 1.00 91.06 182 GLY A N 1
ATOM 1492 C CA . GLY A 1 182 ? 21.334 -1.356 -13.535 1.00 91.06 182 GLY A CA 1
ATOM 1493 C C . GLY A 1 182 ? 19.819 -1.248 -13.617 1.00 91.06 182 GLY A C 1
ATOM 1494 O O . GLY A 1 182 ? 19.095 -1.985 -12.945 1.00 91.06 182 GLY A O 1
ATOM 1495 N N . ILE A 1 183 ? 19.334 -0.341 -14.460 1.00 94.69 183 ILE A N 1
ATOM 1496 C CA . ILE A 1 183 ? 17.908 -0.167 -14.747 1.00 94.69 183 ILE A CA 1
ATOM 1497 C C . ILE A 1 183 ? 17.672 0.062 -16.241 1.00 94.69 183 ILE A C 1
ATOM 1499 O O . ILE A 1 183 ? 18.387 0.831 -16.883 1.00 94.69 183 ILE A O 1
ATOM 1503 N N . SER A 1 184 ? 16.668 -0.615 -16.791 1.00 96.25 184 SER A N 1
ATOM 1504 C CA . SER A 1 184 ? 16.171 -0.407 -18.148 1.00 96.25 184 SER A CA 1
ATOM 1505 C C . SER A 1 184 ? 14.876 0.392 -18.088 1.00 96.25 184 SER A C 1
ATOM 1507 O O . SER A 1 184 ? 13.977 0.052 -17.320 1.00 96.25 184 SER A O 1
ATOM 1509 N N . ILE A 1 185 ? 14.792 1.459 -18.875 1.00 97.12 185 ILE A N 1
ATOM 1510 C CA . ILE A 1 185 ? 13.674 2.396 -18.908 1.00 97.12 185 ILE A CA 1
ATOM 1511 C C . ILE A 1 185 ? 12.982 2.293 -20.265 1.00 97.12 185 ILE A C 1
ATOM 1513 O O . ILE A 1 185 ? 13.617 2.450 -21.306 1.00 97.12 185 ILE A O 1
ATOM 1517 N N . THR A 1 186 ? 11.676 2.027 -20.245 1.00 95.81 186 THR A N 1
ATOM 1518 C CA . THR A 1 186 ? 10.823 1.860 -21.433 1.00 95.81 186 THR A CA 1
ATOM 1519 C C . THR A 1 186 ? 9.449 2.523 -21.220 1.00 95.81 186 THR A C 1
ATOM 1521 O O . THR A 1 186 ? 8.436 1.849 -21.022 1.00 95.81 186 THR A O 1
ATOM 1524 N N . PRO A 1 187 ? 9.359 3.866 -21.270 1.00 93.00 187 PRO A N 1
ATOM 1525 C CA . PRO A 1 187 ? 8.185 4.639 -20.829 1.00 93.00 187 PRO A CA 1
ATOM 1526 C C . PRO A 1 187 ? 6.893 4.365 -21.620 1.00 93.00 187 PRO A C 1
ATOM 1528 O O . PRO A 1 187 ? 5.800 4.745 -21.201 1.00 93.00 187 PRO A O 1
ATOM 1531 N N . ASN A 1 188 ? 7.003 3.717 -22.784 1.00 92.12 188 ASN A N 1
ATOM 1532 C CA . ASN A 1 188 ? 5.868 3.363 -23.637 1.00 92.12 188 ASN A CA 1
ATOM 1533 C C . ASN A 1 188 ? 5.281 1.967 -23.339 1.00 92.12 188 ASN A C 1
ATOM 1535 O O . ASN A 1 188 ? 4.248 1.612 -23.916 1.00 92.12 188 ASN A O 1
ATOM 1539 N N . ARG A 1 189 ? 5.906 1.184 -22.448 1.00 91.69 189 ARG A N 1
ATOM 1540 C CA . ARG A 1 189 ? 5.420 -0.131 -21.999 1.00 91.69 189 ARG A CA 1
ATOM 1541 C C . ARG A 1 189 ? 4.545 -0.014 -20.752 1.00 91.69 189 ARG A C 1
ATOM 1543 O O . ARG A 1 189 ? 4.507 1.020 -20.094 1.00 91.69 189 ARG A O 1
ATOM 1550 N N . ASP A 1 190 ? 3.816 -1.081 -20.432 1.00 89.06 190 ASP A N 1
ATOM 1551 C CA . ASP A 1 190 ? 2.958 -1.127 -19.238 1.00 89.06 190 ASP A CA 1
ATOM 1552 C C . ASP A 1 190 ? 3.760 -1.077 -17.937 1.00 89.06 190 ASP A C 1
ATOM 1554 O O . ASP A 1 190 ? 3.326 -0.435 -16.985 1.00 89.06 190 ASP A O 1
ATOM 1558 N N . VAL A 1 191 ? 4.957 -1.667 -17.939 1.00 92.56 191 VAL A N 1
ATOM 1559 C CA . VAL A 1 191 ? 5.969 -1.493 -16.895 1.00 92.56 191 VAL A CA 1
ATOM 1560 C C . VAL A 1 191 ? 7.061 -0.571 -17.450 1.00 92.56 191 VAL A C 1
ATOM 1562 O O . VAL A 1 191 ? 7.743 -0.965 -18.396 1.00 92.56 191 VAL A O 1
ATOM 1565 N N . PRO A 1 192 ? 7.231 0.654 -16.919 1.00 95.06 192 PRO A N 1
ATOM 1566 C CA . PRO A 1 192 ? 8.119 1.653 -17.514 1.00 95.06 192 PRO A CA 1
ATOM 1567 C C . PRO A 1 192 ? 9.585 1.487 -17.123 1.00 95.06 192 PRO A C 1
ATOM 1569 O O . PRO A 1 192 ? 10.445 2.116 -17.736 1.00 95.06 192 PRO A O 1
ATOM 1572 N N . ALA A 1 193 ? 9.878 0.692 -16.094 1.00 94.38 193 ALA A N 1
ATOM 1573 C CA . ALA A 1 193 ? 11.221 0.520 -15.573 1.00 94.38 193 ALA A CA 1
ATOM 1574 C C . ALA A 1 193 ? 11.424 -0.891 -15.012 1.00 94.38 193 ALA A C 1
ATOM 1576 O O . ALA A 1 193 ? 10.583 -1.388 -14.263 1.00 94.38 193 ALA A O 1
ATOM 1577 N N . GLU A 1 194 ? 12.553 -1.515 -15.335 1.00 92.94 194 GLU A N 1
ATOM 1578 C CA . GLU A 1 194 ? 12.918 -2.854 -14.865 1.00 92.94 194 GLU A CA 1
ATOM 1579 C C . GLU A 1 194 ? 14.379 -2.891 -14.414 1.00 92.94 194 GLU A C 1
ATOM 1581 O O . GLU A 1 194 ? 15.269 -2.357 -15.076 1.00 92.94 194 GLU A O 1
ATOM 1586 N N . VAL A 1 195 ? 14.646 -3.533 -13.275 1.00 90.50 195 VAL A N 1
ATOM 1587 C CA . VAL A 1 195 ? 16.010 -3.673 -12.752 1.00 90.50 195 VAL A CA 1
ATOM 1588 C C . VAL A 1 195 ? 16.783 -4.689 -13.588 1.00 90.50 195 VAL A C 1
ATOM 1590 O O . VAL A 1 195 ? 16.345 -5.827 -13.770 1.00 90.50 195 VAL A O 1
ATOM 1593 N N . ILE A 1 196 ? 17.968 -4.301 -14.046 1.00 89.88 196 ILE A N 1
ATOM 1594 C CA . ILE A 1 196 ? 18.874 -5.177 -14.781 1.00 89.88 196 ILE A CA 1
ATOM 1595 C C . ILE A 1 196 ? 19.604 -6.074 -13.780 1.00 89.88 196 ILE A C 1
ATOM 1597 O O . ILE A 1 196 ? 20.204 -5.602 -12.807 1.00 89.88 196 ILE A O 1
ATOM 1601 N N . LYS A 1 197 ? 19.533 -7.383 -14.023 1.00 84.31 197 LYS A N 1
ATOM 1602 C CA . LYS A 1 197 ? 20.087 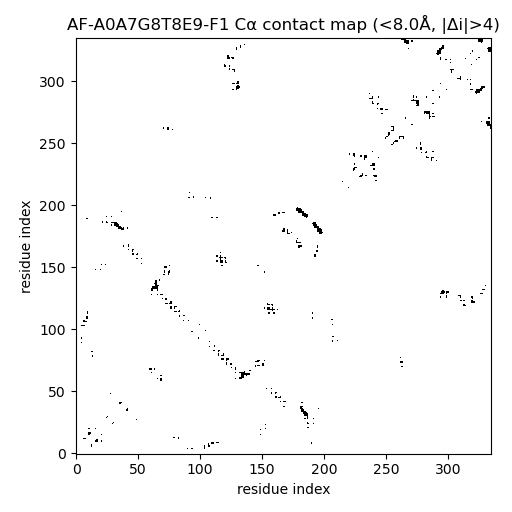-8.434 -13.168 1.00 84.31 197 LYS A CA 1
ATOM 1603 C C . LYS A 1 197 ? 21.172 -9.232 -13.882 1.00 84.31 197 LYS A C 1
ATOM 1605 O O . LYS A 1 197 ? 21.045 -9.515 -15.072 1.00 84.31 197 LYS A O 1
ATOM 1610 N N . TYR A 1 198 ? 22.198 -9.657 -13.149 1.00 72.00 198 TYR A N 1
ATOM 1611 C CA . TYR A 1 198 ? 23.166 -10.633 -13.647 1.00 72.00 198 TYR A CA 1
ATOM 1612 C C . TYR A 1 198 ? 22.568 -12.035 -13.487 1.00 72.00 198 TYR A C 1
ATOM 1614 O O . TYR A 1 198 ? 22.233 -12.453 -12.377 1.00 72.00 198 TYR A O 1
ATOM 1622 N N . HIS A 1 199 ? 22.385 -12.770 -14.586 1.00 64.44 199 HIS A N 1
ATOM 1623 C CA . HIS A 1 199 ? 21.845 -14.129 -14.530 1.00 64.44 199 HIS A CA 1
ATOM 1624 C C . HIS A 1 199 ? 22.968 -15.169 -14.588 1.00 64.44 199 HIS A C 1
ATOM 1626 O O . HIS A 1 199 ? 23.795 -15.149 -15.497 1.00 64.44 199 HIS A O 1
ATOM 1632 N N . PRO A 1 200 ? 22.881 -16.186 -13.721 1.00 51.00 200 PRO A N 1
ATOM 1633 C CA . PRO A 1 200 ? 22.694 -17.513 -14.281 1.00 51.00 200 PRO A CA 1
ATOM 1634 C C . PRO A 1 200 ? 21.477 -18.169 -13.623 1.00 51.00 200 PRO A C 1
ATOM 1636 O O . PRO A 1 200 ? 21.481 -18.490 -12.444 1.00 51.00 200 PRO A O 1
ATOM 1639 N N . ILE A 1 201 ? 20.401 -18.271 -14.406 1.00 49.28 201 ILE A N 1
ATOM 1640 C CA . ILE A 1 201 ? 19.213 -19.124 -14.236 1.00 49.28 201 ILE A CA 1
ATOM 1641 C C . ILE A 1 201 ? 18.764 -19.354 -12.779 1.00 49.28 201 ILE A C 1
ATOM 1643 O O . ILE A 1 201 ? 19.085 -20.355 -12.147 1.00 49.28 201 ILE A O 1
ATOM 1647 N N . ILE A 1 202 ? 17.889 -18.472 -12.298 1.00 47.75 202 ILE A N 1
ATOM 1648 C CA . ILE A 1 202 ? 16.868 -18.836 -11.310 1.00 47.75 202 ILE A CA 1
ATOM 1649 C C . ILE A 1 202 ? 15.534 -18.506 -11.973 1.00 47.75 202 ILE A C 1
ATOM 1651 O O . ILE A 1 202 ? 15.117 -17.349 -12.001 1.00 47.75 202 ILE A O 1
ATOM 1655 N N . TYR A 1 203 ? 14.911 -19.512 -12.588 1.00 44.03 203 TYR A N 1
ATOM 1656 C CA . TYR A 1 203 ? 13.527 -19.411 -13.036 1.00 44.03 203 TYR A CA 1
ATOM 1657 C C . TYR A 1 203 ? 12.640 -19.591 -11.806 1.00 44.03 203 TYR A C 1
ATOM 1659 O O . TYR A 1 203 ? 12.546 -20.681 -11.242 1.00 44.03 203 TYR A O 1
ATOM 1667 N N . PHE A 1 204 ? 12.052 -18.494 -11.347 1.00 47.69 204 PHE A N 1
ATOM 1668 C CA . PHE A 1 204 ? 11.145 -18.480 -10.212 1.00 47.69 204 PHE A CA 1
ATOM 1669 C C . PHE A 1 204 ? 9.719 -18.508 -10.760 1.00 47.69 204 PHE A C 1
ATOM 1671 O O . PHE A 1 204 ? 9.267 -17.526 -11.338 1.00 47.69 204 PHE A O 1
ATOM 1678 N N . ASN A 1 205 ? 9.020 -19.638 -10.635 1.00 45.72 205 ASN A N 1
ATOM 1679 C CA . ASN A 1 205 ? 7.645 -19.736 -11.117 1.00 45.72 205 ASN A CA 1
ATOM 1680 C C . ASN A 1 205 ? 6.710 -18.966 -10.172 1.00 45.72 205 ASN A C 1
ATOM 1682 O O . ASN A 1 205 ? 6.334 -19.452 -9.100 1.00 45.72 205 ASN A O 1
ATOM 1686 N N . THR A 1 206 ? 6.328 -17.758 -10.575 1.00 52.62 206 THR A N 1
ATOM 1687 C CA . THR A 1 206 ? 5.472 -16.876 -9.780 1.00 52.62 206 THR A CA 1
ATOM 1688 C C . THR A 1 206 ? 4.041 -17.396 -9.620 1.00 52.62 206 THR A C 1
ATOM 1690 O O . THR A 1 206 ? 3.390 -17.019 -8.641 1.00 52.62 206 THR A O 1
ATOM 1693 N N . LEU A 1 207 ? 3.577 -18.326 -10.475 1.00 50.78 207 LEU A N 1
ATOM 1694 C CA . LEU A 1 207 ? 2.292 -19.030 -10.310 1.00 50.78 207 LEU A CA 1
ATOM 1695 C C . LEU A 1 207 ? 2.260 -19.871 -9.025 1.00 50.78 207 LEU A C 1
ATOM 1697 O O . LEU A 1 207 ? 1.189 -20.099 -8.463 1.00 50.78 207 LEU A O 1
ATOM 1701 N N . LEU A 1 208 ? 3.422 -20.327 -8.544 1.00 47.09 208 LEU A N 1
ATOM 1702 C CA . LEU A 1 208 ? 3.539 -21.126 -7.320 1.00 47.09 208 LEU A CA 1
ATOM 1703 C C . LEU A 1 208 ? 3.720 -20.258 -6.066 1.00 47.09 208 LEU A C 1
ATOM 1705 O O . LEU A 1 208 ? 3.383 -20.682 -4.961 1.00 47.09 208 LEU A O 1
ATOM 1709 N N . THR A 1 209 ? 4.213 -19.026 -6.202 1.00 49.56 209 THR A N 1
ATOM 1710 C CA . THR A 1 209 ? 4.481 -18.166 -5.041 1.00 49.56 209 THR A CA 1
ATOM 1711 C C . THR A 1 209 ? 3.276 -17.345 -4.613 1.00 49.56 209 THR A C 1
ATOM 1713 O O . THR A 1 209 ? 2.793 -16.472 -5.332 1.00 49.56 209 THR A O 1
ATOM 1716 N N . GLY A 1 210 ? 2.814 -17.616 -3.393 1.00 45.41 210 GLY A N 1
ATOM 1717 C CA . GLY A 1 210 ? 1.546 -17.125 -2.851 1.00 45.41 210 GLY A CA 1
ATOM 1718 C C . GLY A 1 210 ? 0.511 -18.234 -2.642 1.00 45.41 210 GLY A C 1
ATOM 1719 O O . GLY A 1 210 ? -0.501 -17.980 -1.994 1.00 45.41 210 GLY A O 1
ATOM 1720 N N . ASN A 1 211 ? 0.788 -19.456 -3.114 1.00 45.00 211 ASN A N 1
ATOM 1721 C CA . ASN A 1 211 ? 0.007 -20.657 -2.823 1.00 45.00 211 ASN A CA 1
ATOM 1722 C C . ASN A 1 211 ? 0.548 -21.363 -1.567 1.00 45.00 211 ASN A C 1
ATOM 1724 O O . ASN A 1 211 ? 0.953 -22.519 -1.611 1.00 45.00 211 ASN A O 1
ATOM 1728 N N . GLN A 1 212 ? 0.518 -20.679 -0.421 1.00 48.00 212 GLN A N 1
ATOM 1729 C CA . GLN A 1 212 ? 0.672 -21.329 0.891 1.00 48.00 212 GLN A CA 1
ATOM 1730 C C . GLN A 1 212 ? -0.592 -22.121 1.296 1.00 48.00 212 GLN A C 1
ATOM 1732 O O . GLN A 1 212 ? -0.751 -22.494 2.448 1.00 48.00 212 GLN A O 1
ATOM 1737 N N . ASN A 1 213 ? -1.477 -22.445 0.349 1.00 47.50 213 ASN A N 1
ATOM 1738 C CA . ASN A 1 213 ? -2.696 -23.230 0.571 1.00 47.50 213 ASN A CA 1
ATOM 1739 C C . ASN A 1 213 ? -2.409 -24.717 0.881 1.00 47.50 213 ASN A C 1
ATOM 1741 O O . ASN A 1 213 ? -3.322 -25.532 0.874 1.00 47.50 213 ASN A O 1
ATOM 1745 N N . VAL A 1 214 ? -1.145 -25.079 1.135 1.00 47.31 214 VAL A N 1
ATOM 1746 C CA . VAL A 1 214 ? -0.754 -26.385 1.690 1.00 47.31 214 VAL A CA 1
ATOM 1747 C C . VAL A 1 214 ? -1.040 -26.453 3.200 1.00 47.31 214 VAL A C 1
ATOM 1749 O O . VAL A 1 214 ? -1.048 -27.541 3.766 1.00 47.31 214 VAL A O 1
ATOM 1752 N N . PHE A 1 215 ? -1.319 -25.322 3.855 1.00 43.19 215 PHE A N 1
ATOM 1753 C CA . PHE A 1 215 ? -1.788 -25.308 5.240 1.00 43.19 215 PHE A CA 1
ATOM 1754 C C . PHE A 1 215 ? -3.299 -25.569 5.289 1.00 43.19 215 PHE A C 1
ATOM 1756 O O . PHE A 1 215 ? -4.087 -24.846 4.676 1.00 43.19 215 PHE A O 1
ATOM 1763 N N . ASP A 1 216 ? -3.698 -26.626 5.998 1.00 47.88 216 ASP A N 1
ATOM 1764 C CA . ASP A 1 216 ? -5.098 -26.971 6.249 1.00 47.88 216 ASP A CA 1
ATOM 1765 C C . ASP A 1 216 ? -5.725 -25.914 7.176 1.00 47.88 216 ASP A C 1
ATOM 1767 O O . ASP A 1 216 ? -5.589 -25.942 8.402 1.00 47.88 216 ASP A O 1
ATOM 1771 N N . THR A 1 217 ? -6.398 -24.936 6.570 1.00 53.25 217 THR A N 1
ATOM 1772 C CA . THR A 1 217 ? -6.880 -23.719 7.237 1.00 53.25 217 THR A CA 1
ATOM 1773 C C . THR A 1 217 ? -7.926 -23.980 8.321 1.00 53.25 217 THR A C 1
ATOM 1775 O O . THR A 1 217 ? -8.032 -23.197 9.266 1.00 53.25 217 THR A O 1
ATOM 1778 N N . ASN A 1 218 ? -8.682 -25.077 8.240 1.00 56.09 218 ASN A N 1
ATOM 1779 C CA . ASN A 1 218 ? -9.769 -25.341 9.187 1.00 56.09 218 ASN A CA 1
ATOM 1780 C C . ASN A 1 218 ? -9.283 -25.996 10.488 1.00 56.09 218 ASN A C 1
ATOM 1782 O O . ASN A 1 218 ? -9.825 -25.712 11.560 1.00 56.09 218 ASN A O 1
ATOM 1786 N N . GLY A 1 219 ? -8.266 -26.861 10.416 1.00 60.81 219 GLY A N 1
ATOM 1787 C CA . GLY A 1 219 ? -7.689 -27.515 11.594 1.00 60.81 219 GLY A CA 1
ATOM 1788 C C . GLY A 1 219 ? -6.792 -26.584 12.412 1.00 60.81 219 GLY A C 1
ATOM 1789 O O . GLY A 1 219 ? -6.861 -26.576 13.644 1.00 60.81 219 GLY A O 1
ATOM 1790 N N . GLU A 1 220 ? -5.983 -25.770 11.731 1.00 62.12 220 GLU A N 1
ATOM 1791 C CA . GLU A 1 220 ? -4.968 -24.923 12.367 1.00 62.12 220 GLU A CA 1
ATOM 1792 C C . GLU A 1 220 ? -5.569 -23.733 13.126 1.00 62.12 220 GLU A C 1
ATOM 1794 O O . GLU A 1 220 ? -5.132 -23.433 14.240 1.00 62.12 220 GLU A O 1
ATOM 1799 N N . LEU A 1 221 ? -6.629 -23.105 12.597 1.00 70.81 221 LEU A N 1
ATOM 1800 C CA . LEU A 1 221 ? -7.298 -21.983 13.267 1.00 70.81 221 LEU A CA 1
ATOM 1801 C C . LEU A 1 221 ? -7.930 -22.389 14.600 1.00 70.81 221 LEU A C 1
ATOM 1803 O O . LEU A 1 221 ? -7.872 -21.625 15.561 1.00 70.81 221 LEU A O 1
ATOM 1807 N N . LYS A 1 222 ? -8.499 -23.598 14.691 1.00 77.31 222 LYS A N 1
ATOM 1808 C CA . LYS A 1 222 ? -9.202 -24.069 15.896 1.00 77.31 222 LYS A CA 1
ATOM 1809 C C . LYS A 1 222 ? -8.300 -24.100 17.133 1.00 77.31 222 LYS A C 1
ATOM 1811 O O . LYS A 1 222 ? -8.776 -23.850 18.239 1.00 77.31 222 LYS A O 1
ATOM 1816 N N . ASN A 1 223 ? -7.014 -24.385 16.934 1.00 81.88 223 ASN A N 1
ATOM 1817 C CA . ASN A 1 223 ? -6.022 -24.492 18.000 1.00 81.88 223 ASN A CA 1
ATOM 1818 C C . ASN A 1 223 ? -4.967 -23.373 17.946 1.00 81.88 223 ASN A C 1
ATOM 1820 O O . ASN A 1 223 ? -3.928 -23.472 18.606 1.00 81.88 223 ASN A O 1
ATOM 1824 N N . ALA A 1 224 ? -5.212 -22.307 17.175 1.00 86.19 224 ALA A N 1
ATOM 1825 C CA . ALA A 1 224 ? -4.218 -21.264 16.931 1.00 86.19 224 ALA A CA 1
ATOM 1826 C C . ALA A 1 224 ? -3.739 -20.605 18.232 1.00 86.19 224 ALA A C 1
ATOM 1828 O O . ALA A 1 224 ? -2.537 -20.413 18.399 1.00 86.19 224 ALA A O 1
ATOM 1829 N N . ASP A 1 225 ? -4.632 -20.378 19.200 1.00 89.94 225 ASP A N 1
ATOM 1830 C CA . ASP A 1 225 ? -4.279 -19.829 20.517 1.00 89.94 225 ASP A CA 1
ATOM 1831 C C . ASP A 1 225 ? -3.365 -20.756 21.344 1.00 89.94 225 ASP A C 1
ATOM 1833 O O . ASP A 1 225 ? -2.599 -20.280 22.179 1.00 89.94 225 ASP A O 1
ATOM 1837 N N . GLN A 1 226 ? -3.426 -22.080 21.144 1.00 90.31 226 GLN A N 1
ATOM 1838 C CA . GLN A 1 226 ? -2.577 -23.034 21.878 1.00 90.31 226 GLN A CA 1
ATOM 1839 C C . GLN A 1 226 ? -1.234 -23.291 21.188 1.00 90.31 226 GLN A C 1
ATOM 1841 O O . GLN A 1 226 ? -0.332 -23.878 21.801 1.00 90.31 226 GLN A O 1
ATOM 1846 N N . SER A 1 227 ? -1.101 -22.866 19.930 1.00 89.69 227 SER A N 1
ATOM 1847 C CA . SER A 1 227 ? 0.154 -22.932 19.191 1.00 89.69 227 SER A CA 1
ATOM 1848 C C . SER A 1 227 ? 1.233 -22.064 19.849 1.00 89.69 227 SER A C 1
ATOM 1850 O O . SER A 1 227 ? 0.949 -21.183 20.662 1.00 89.69 227 SER A O 1
ATOM 1852 N N . VAL A 1 228 ? 2.494 -22.296 19.477 1.00 90.31 228 VAL A N 1
ATOM 1853 C CA . VAL A 1 228 ? 3.620 -21.456 19.922 1.00 90.31 228 VAL A CA 1
ATOM 1854 C C . VAL A 1 228 ? 3.380 -19.990 19.553 1.00 90.31 228 VAL A C 1
ATOM 1856 O O . VAL A 1 228 ? 3.599 -19.109 20.379 1.00 90.31 228 VAL A O 1
ATOM 1859 N N . PHE A 1 229 ? 2.862 -19.737 18.347 1.00 87.81 229 PHE A N 1
ATOM 1860 C CA . PHE A 1 229 ? 2.526 -18.391 17.894 1.00 87.81 229 PHE A CA 1
ATOM 1861 C C . PHE A 1 229 ? 1.408 -17.766 18.734 1.00 87.81 229 PHE A C 1
ATOM 1863 O O . PHE A 1 229 ? 1.565 -16.646 19.199 1.00 87.81 229 PHE A O 1
ATOM 1870 N N . GLY A 1 230 ? 0.309 -18.486 18.976 1.00 90.75 230 GLY A N 1
ATOM 1871 C CA . GLY A 1 230 ? -0.824 -17.965 19.748 1.00 90.75 230 GLY A CA 1
ATOM 1872 C C . GLY A 1 230 ? -0.468 -17.627 21.194 1.00 90.75 230 GLY A C 1
ATOM 1873 O O . GLY A 1 230 ? -0.892 -16.589 21.700 1.00 90.75 230 GLY A O 1
ATOM 1874 N N . LYS A 1 231 ? 0.371 -18.452 21.834 1.00 93.81 231 LYS A N 1
ATOM 1875 C CA . LYS A 1 231 ? 0.907 -18.168 23.174 1.00 93.81 231 LYS A CA 1
ATOM 1876 C C . LYS A 1 231 ? 1.783 -16.920 23.174 1.00 93.81 231 LYS A C 1
ATOM 1878 O O . LYS A 1 231 ? 1.535 -16.028 23.974 1.00 93.81 231 LYS A O 1
ATOM 1883 N N . GLY A 1 232 ? 2.727 -16.819 22.235 1.00 93.00 232 GLY A N 1
ATOM 1884 C CA . GLY A 1 232 ? 3.575 -15.631 22.102 1.00 93.00 232 GLY A CA 1
ATOM 1885 C C . GLY A 1 232 ? 2.780 -14.363 21.767 1.00 93.00 232 GLY A C 1
ATOM 1886 O O . GLY A 1 232 ? 3.059 -13.298 22.305 1.00 93.00 232 GLY A O 1
ATOM 1887 N N . PHE A 1 233 ? 1.742 -14.474 20.934 1.00 91.56 233 PHE A N 1
ATOM 1888 C CA . PHE A 1 233 ? 0.838 -13.368 20.618 1.00 91.56 233 PHE A CA 1
ATOM 1889 C C . PHE A 1 233 ? 0.083 -12.890 21.867 1.00 91.56 233 PHE A C 1
ATOM 1891 O O . PHE A 1 233 ? -0.012 -11.688 22.108 1.00 91.56 233 PHE A O 1
ATOM 1898 N N . PHE A 1 234 ? -0.424 -13.820 22.681 1.00 92.88 234 PHE A N 1
ATOM 1899 C CA . PHE A 1 234 ? -1.085 -13.483 23.939 1.00 92.88 234 PHE A CA 1
ATOM 1900 C C . PHE A 1 234 ? -0.116 -12.867 24.956 1.00 92.88 234 PHE A C 1
ATOM 1902 O O . PHE A 1 234 ? -0.480 -11.905 25.620 1.00 92.88 234 PHE A O 1
ATOM 1909 N N . GLU A 1 235 ? 1.111 -13.376 25.064 1.00 93.88 235 GLU A N 1
ATOM 1910 C CA . GLU A 1 235 ? 2.142 -12.809 25.944 1.00 93.88 235 GLU A CA 1
ATOM 1911 C C . GLU A 1 235 ? 2.515 -11.369 25.554 1.00 93.88 235 GLU A C 1
ATOM 1913 O O . GLU A 1 235 ? 2.660 -10.522 26.432 1.00 93.88 235 GLU A O 1
ATOM 1918 N N . GLU A 1 236 ? 2.623 -11.079 24.254 1.00 90.38 236 GLU A N 1
ATOM 1919 C CA . GLU A 1 236 ? 2.984 -9.749 23.742 1.00 90.38 236 GLU A CA 1
ATOM 1920 C C . GLU A 1 236 ? 1.827 -8.741 23.837 1.00 90.38 236 GLU A C 1
ATOM 1922 O O . GLU A 1 236 ? 2.037 -7.590 24.216 1.00 90.38 236 GLU A O 1
ATOM 1927 N N . TYR A 1 237 ? 0.607 -9.150 23.472 1.00 89.56 237 TYR A N 1
ATOM 1928 C CA . TYR A 1 237 ? -0.517 -8.223 23.277 1.00 89.56 237 TYR A CA 1
ATOM 1929 C C . TYR A 1 237 ? -1.636 -8.359 24.311 1.00 89.56 237 TYR A C 1
ATOM 1931 O O . TYR A 1 237 ? -2.563 -7.552 24.314 1.00 89.56 237 TYR A O 1
ATOM 1939 N N . ASN A 1 238 ? -1.585 -9.371 25.181 1.00 90.44 238 ASN A N 1
ATOM 1940 C CA . ASN A 1 238 ? -2.637 -9.710 26.146 1.00 90.44 238 ASN A CA 1
ATOM 1941 C C . ASN A 1 238 ? -4.025 -9.925 25.500 1.00 90.44 238 ASN A C 1
ATOM 1943 O O . ASN A 1 238 ? -5.070 -9.693 26.109 1.00 90.44 238 ASN A O 1
ATOM 1947 N N . ILE A 1 239 ? -4.044 -10.373 24.241 1.00 91.75 239 ILE A N 1
ATOM 1948 C CA . ILE A 1 239 ? -5.252 -10.661 23.459 1.00 91.75 239 ILE A CA 1
ATOM 1949 C C . ILE A 1 239 ? -5.091 -12.039 22.832 1.00 91.75 239 ILE A C 1
ATOM 1951 O O . ILE A 1 239 ? -4.033 -12.373 22.310 1.00 91.75 239 ILE A O 1
ATOM 1955 N N . LYS A 1 240 ? -6.143 -12.858 22.863 1.00 92.12 240 LYS A N 1
ATOM 1956 C CA . LYS A 1 240 ? -6.140 -14.141 22.151 1.00 92.12 240 LYS A CA 1
ATOM 1957 C C . LYS A 1 240 ? -6.199 -13.910 20.645 1.00 92.12 240 LYS A C 1
ATOM 1959 O O . LYS A 1 240 ? -7.055 -13.158 20.177 1.00 92.12 240 LYS A O 1
ATOM 1964 N N . PHE A 1 241 ? -5.342 -14.592 19.896 1.00 90.94 241 PHE A N 1
ATOM 1965 C CA . PHE A 1 241 ? -5.213 -14.414 18.452 1.00 90.94 241 PHE A CA 1
ATOM 1966 C C . PHE A 1 241 ? -6.519 -14.720 17.704 1.00 90.94 241 PHE A C 1
ATOM 1968 O O . PHE A 1 241 ? -6.938 -13.961 16.836 1.00 90.94 241 PHE A O 1
ATOM 1975 N N . ILE A 1 242 ? -7.233 -15.784 18.077 1.00 90.62 242 ILE A N 1
ATOM 1976 C CA . ILE A 1 242 ? -8.523 -16.103 17.436 1.00 90.62 242 ILE A CA 1
ATOM 1977 C C . ILE A 1 242 ? -9.557 -14.999 17.701 1.00 90.62 242 ILE A C 1
ATOM 1979 O O . ILE A 1 242 ? -10.339 -14.634 16.820 1.00 90.62 242 ILE A O 1
ATOM 1983 N N . ASN A 1 243 ? -9.557 -14.440 18.913 1.00 91.94 243 ASN A N 1
ATOM 1984 C CA . ASN A 1 243 ? -10.501 -13.392 19.276 1.00 91.94 243 ASN A CA 1
ATOM 1985 C C . ASN A 1 243 ? -10.207 -12.075 18.544 1.00 91.94 243 ASN A C 1
ATOM 1987 O O . ASN A 1 243 ? -11.157 -11.399 18.150 1.00 91.94 243 ASN A O 1
ATOM 1991 N N . SER A 1 244 ? -8.937 -11.720 18.311 1.00 92.06 244 SER A N 1
ATOM 1992 C CA . SER A 1 244 ? -8.604 -10.536 17.507 1.00 92.06 244 SER A CA 1
ATOM 1993 C C . SER A 1 244 ? -9.048 -10.696 16.050 1.00 92.06 244 SER A C 1
ATOM 1995 O O . SER A 1 244 ? -9.662 -9.778 15.504 1.00 92.06 244 SER A O 1
ATOM 1997 N N . LEU A 1 245 ? -8.857 -11.878 15.452 1.00 90.75 245 LEU A N 1
ATOM 1998 C CA . LEU A 1 245 ? -9.363 -12.177 14.105 1.00 90.75 245 LEU A CA 1
ATOM 1999 C C . LEU A 1 245 ? -10.894 -12.091 14.023 1.00 90.75 245 LEU A C 1
ATOM 2001 O O . LEU A 1 245 ? -11.432 -11.554 13.054 1.00 90.75 245 LEU A O 1
ATOM 2005 N N . LYS A 1 246 ? -11.610 -12.573 15.048 1.00 90.81 246 LYS A N 1
ATOM 2006 C CA . LYS A 1 246 ? -13.075 -12.449 15.125 1.00 90.81 246 LYS A CA 1
ATOM 2007 C C . LYS A 1 246 ? -13.519 -10.984 15.134 1.00 90.81 246 LYS A C 1
ATOM 2009 O O . LYS A 1 246 ? -14.486 -10.645 14.451 1.00 90.81 246 LYS A O 1
ATOM 2014 N N . VAL A 1 247 ? -12.832 -10.128 15.895 1.00 94.00 247 VAL A N 1
ATOM 2015 C CA . VAL A 1 247 ? -13.120 -8.685 15.934 1.00 94.00 247 VAL A CA 1
ATOM 2016 C C . VAL A 1 247 ? -12.906 -8.071 14.551 1.00 94.00 247 VAL A C 1
ATOM 2018 O O . VAL A 1 247 ? -13.837 -7.472 14.022 1.00 94.00 247 VAL A O 1
ATOM 2021 N N . MET A 1 248 ? -11.751 -8.302 13.917 1.00 92.06 248 MET A N 1
ATOM 2022 C CA . MET A 1 248 ? -11.467 -7.796 12.563 1.00 92.06 248 MET A CA 1
ATOM 2023 C C . MET A 1 248 ? -12.508 -8.253 11.531 1.00 92.06 248 MET A C 1
ATOM 2025 O O . MET A 1 248 ? -13.024 -7.442 10.766 1.00 92.06 248 MET A O 1
ATOM 2029 N N . SER A 1 249 ? -12.877 -9.537 11.550 1.00 89.94 249 SER A N 1
ATOM 2030 C CA . SER A 1 249 ? -13.914 -10.081 10.664 1.00 89.94 249 SER A CA 1
ATOM 2031 C C . SER A 1 249 ? -15.287 -9.444 10.911 1.00 89.94 249 SER A C 1
ATOM 2033 O O . SER A 1 249 ? -16.060 -9.253 9.974 1.00 89.94 249 SER A O 1
ATOM 2035 N N . SER A 1 250 ? -15.588 -9.075 12.157 1.00 92.88 250 SER A N 1
ATOM 2036 C CA . SER A 1 250 ? -16.841 -8.399 12.504 1.00 92.88 250 SER A CA 1
ATOM 2037 C C . SER A 1 250 ? -16.859 -6.950 12.016 1.00 92.88 250 SER A C 1
ATOM 2039 O O . SER A 1 250 ? -17.862 -6.544 11.436 1.00 92.88 250 SER A O 1
ATOM 2041 N N . PHE A 1 251 ? -15.753 -6.207 12.146 1.00 92.00 251 PHE A N 1
ATOM 2042 C CA . PHE A 1 251 ? -15.607 -4.881 11.526 1.00 92.00 251 PHE A CA 1
ATOM 2043 C C . PHE A 1 251 ? -15.809 -4.956 10.008 1.00 92.00 251 PHE A C 1
ATOM 2045 O O . PHE A 1 251 ? -16.638 -4.233 9.455 1.00 92.00 251 PHE A O 1
ATOM 2052 N N . GLN A 1 252 ? -15.135 -5.899 9.342 1.00 88.81 252 GLN A N 1
ATOM 2053 C CA . GLN A 1 252 ? -15.286 -6.107 7.900 1.00 88.81 252 GLN A CA 1
ATOM 2054 C C . GLN A 1 252 ? -16.746 -6.375 7.504 1.00 88.81 252 GLN A C 1
ATOM 2056 O O . GLN A 1 252 ? -17.251 -5.810 6.533 1.00 88.81 252 GLN A O 1
ATOM 2061 N N . LYS A 1 253 ? -17.436 -7.242 8.250 1.00 88.81 253 LYS A N 1
ATOM 2062 C CA . LYS A 1 253 ? -18.808 -7.645 7.939 1.00 88.81 253 LYS A CA 1
ATOM 2063 C C . LYS A 1 253 ? -19.828 -6.545 8.227 1.00 88.81 253 LYS A C 1
ATOM 2065 O O . LYS A 1 253 ? -20.652 -6.239 7.369 1.00 88.81 253 LYS A O 1
ATOM 2070 N N . TYR A 1 254 ? -19.809 -5.990 9.436 1.00 88.75 254 TYR A N 1
ATOM 2071 C CA . TYR A 1 254 ? -20.887 -5.131 9.931 1.00 88.75 254 TYR A CA 1
ATOM 2072 C C . TYR A 1 254 ? -20.656 -3.650 9.650 1.00 88.75 254 TYR A C 1
ATOM 2074 O O . TYR A 1 254 ? -21.627 -2.943 9.396 1.00 88.75 254 TYR A O 1
ATOM 2082 N N . MET A 1 255 ? -19.402 -3.191 9.643 1.00 85.50 255 MET A N 1
ATOM 2083 C CA . MET A 1 255 ? -19.078 -1.785 9.384 1.00 85.50 255 MET A CA 1
ATOM 2084 C C . MET A 1 255 ? -18.672 -1.556 7.928 1.00 85.50 255 MET A C 1
ATOM 2086 O O . MET A 1 255 ? -19.091 -0.570 7.332 1.00 85.50 255 MET A O 1
ATOM 2090 N N . LEU A 1 256 ? -17.969 -2.511 7.308 1.00 83.69 256 LEU A N 1
ATOM 2091 C CA . LEU A 1 256 ? -17.518 -2.388 5.914 1.00 83.69 256 LEU A CA 1
ATOM 2092 C C . LEU A 1 256 ? -18.379 -3.151 4.896 1.00 83.69 256 LEU A C 1
ATOM 2094 O O . LEU A 1 256 ? -18.016 -3.234 3.725 1.00 83.69 256 LEU A O 1
ATOM 2098 N N . SER A 1 257 ? -19.533 -3.698 5.297 1.00 82.94 257 SER A N 1
ATOM 2099 C CA . SER A 1 257 ? -20.456 -4.435 4.411 1.00 82.94 257 SER A CA 1
ATOM 2100 C C . SER A 1 257 ? -19.774 -5.537 3.583 1.00 82.94 257 SER A C 1
ATOM 2102 O O . SER A 1 257 ? -19.929 -5.594 2.361 1.00 82.94 257 SER A O 1
ATOM 2104 N N . ASP A 1 258 ? -19.001 -6.398 4.249 1.00 81.06 258 ASP A N 1
ATOM 2105 C CA . ASP A 1 258 ? -18.137 -7.424 3.641 1.00 81.06 258 ASP A CA 1
ATOM 2106 C C . ASP A 1 258 ? -17.023 -6.836 2.747 1.00 81.06 258 ASP A C 1
ATOM 2108 O O . ASP A 1 258 ? -16.646 -7.423 1.733 1.00 81.06 258 ASP A O 1
ATOM 2112 N N . GLY A 1 259 ? -16.488 -5.670 3.126 1.00 72.81 259 GLY A N 1
ATOM 2113 C CA . GLY A 1 259 ? -15.429 -4.961 2.392 1.00 72.81 259 GLY A CA 1
ATOM 2114 C C . GLY A 1 259 ? -15.916 -4.134 1.197 1.00 72.81 259 GLY A C 1
ATOM 2115 O O . GLY A 1 259 ? -15.112 -3.739 0.365 1.00 72.81 259 GLY A O 1
ATOM 2116 N N . LYS A 1 260 ? -17.224 -3.878 1.082 1.00 73.12 260 LYS A N 1
ATOM 2117 C CA . LYS A 1 260 ? -17.809 -3.047 0.011 1.00 73.12 260 LYS A CA 1
ATOM 2118 C C . LYS A 1 260 ? -17.724 -1.547 0.282 1.00 73.12 260 LYS A C 1
ATOM 2120 O O . LYS A 1 260 ? -17.978 -0.758 -0.624 1.00 73.12 260 LYS A O 1
ATOM 2125 N N . ILE A 1 261 ? -17.457 -1.158 1.524 1.00 73.00 261 ILE A N 1
ATOM 2126 C CA . ILE A 1 261 ? -17.228 0.233 1.914 1.00 73.00 261 ILE A CA 1
ATOM 2127 C C . ILE A 1 261 ? -15.731 0.379 2.154 1.00 73.00 261 ILE A C 1
ATOM 2129 O O . ILE A 1 261 ? -15.153 -0.394 2.908 1.00 73.00 261 ILE A O 1
ATOM 2133 N N . ALA A 1 262 ? -15.124 1.359 1.497 1.00 68.12 262 ALA A N 1
ATOM 2134 C CA . ALA A 1 262 ? -13.674 1.519 1.449 1.00 68.12 262 ALA A CA 1
ATOM 2135 C C . ALA A 1 262 ? -13.118 2.513 2.482 1.00 68.12 262 ALA A C 1
ATOM 2137 O O . ALA A 1 262 ? -11.907 2.657 2.584 1.00 68.12 262 ALA A O 1
ATOM 2138 N N . MET A 1 263 ? -13.986 3.221 3.212 1.00 83.06 263 MET A N 1
ATOM 2139 C CA . MET A 1 263 ? -13.592 4.076 4.331 1.00 83.06 263 MET A CA 1
ATOM 2140 C C . MET A 1 263 ? -14.784 4.299 5.266 1.00 83.06 263 MET A C 1
ATOM 2142 O O . MET A 1 263 ? -15.846 4.756 4.833 1.00 83.06 263 MET A O 1
ATOM 2146 N N . THR A 1 264 ? -14.600 4.006 6.548 1.00 83.94 264 THR A N 1
ATOM 2147 C CA . THR A 1 264 ? -15.511 4.356 7.642 1.00 83.94 264 THR A CA 1
ATOM 2148 C C . THR A 1 264 ? -14.772 5.219 8.657 1.00 83.94 264 THR A C 1
ATOM 2150 O O . THR A 1 264 ? -13.592 5.015 8.931 1.00 83.94 264 THR A O 1
ATOM 2153 N N . ILE A 1 265 ? -15.474 6.205 9.213 1.00 88.88 265 ILE A N 1
ATOM 2154 C CA . ILE A 1 265 ? -14.942 7.143 10.200 1.00 88.88 265 ILE A CA 1
ATOM 2155 C C . ILE A 1 265 ? -15.842 7.089 11.433 1.00 88.88 265 ILE A C 1
ATOM 2157 O O . ILE A 1 265 ? -17.039 7.354 11.318 1.00 88.88 265 ILE A O 1
ATOM 2161 N N . ILE A 1 266 ? -15.279 6.749 12.593 1.00 92.06 266 ILE A N 1
ATOM 2162 C CA . ILE A 1 266 ? -15.994 6.733 13.881 1.00 92.06 266 ILE A CA 1
ATOM 2163 C C . ILE A 1 266 ? -15.135 7.324 14.995 1.00 92.06 266 ILE A C 1
ATOM 2165 O O . ILE A 1 266 ? -13.909 7.361 14.894 1.00 92.06 266 ILE A O 1
ATOM 2169 N N . ASP A 1 267 ? -15.770 7.743 16.084 1.00 95.31 267 ASP A N 1
ATOM 2170 C CA . ASP A 1 267 ? -15.058 8.192 17.277 1.00 95.31 267 ASP A CA 1
ATOM 2171 C C . ASP A 1 267 ? -14.341 7.021 17.970 1.00 95.31 267 ASP A C 1
ATOM 2173 O O . ASP A 1 267 ? -14.811 5.878 17.978 1.00 95.31 267 ASP A O 1
ATOM 2177 N N . LYS A 1 268 ? -13.208 7.304 18.612 1.00 96.50 268 LYS A N 1
ATOM 2178 C CA . LYS A 1 268 ? -12.403 6.318 19.347 1.00 96.50 268 LYS A CA 1
ATOM 2179 C C . LYS A 1 268 ? -13.183 5.575 20.431 1.00 96.50 268 LYS A C 1
ATOM 2181 O O . LYS A 1 268 ? -13.040 4.359 20.552 1.00 96.50 268 LYS A O 1
ATOM 2186 N N . ASP A 1 269 ? -14.024 6.274 21.189 1.00 97.00 269 ASP A N 1
ATOM 2187 C CA . ASP A 1 269 ? -14.852 5.647 22.227 1.00 97.00 269 ASP A CA 1
ATOM 2188 C C . ASP A 1 269 ? -15.859 4.666 21.618 1.00 97.00 269 ASP A C 1
ATOM 2190 O O . ASP A 1 269 ? -16.058 3.566 22.143 1.00 97.00 269 ASP A O 1
ATOM 2194 N N . GLN A 1 270 ? -16.440 5.024 20.466 1.00 96.56 270 GLN A N 1
ATOM 2195 C CA . GLN A 1 270 ? -17.293 4.115 19.709 1.00 96.56 270 GLN A CA 1
ATOM 2196 C C . GLN A 1 270 ? -16.488 2.901 19.235 1.00 96.56 270 GLN A C 1
ATOM 2198 O O . GLN A 1 270 ? -16.919 1.774 19.462 1.00 96.56 270 GLN A O 1
ATOM 2203 N N . PHE A 1 271 ? -15.303 3.099 18.650 1.00 96.81 271 PHE A N 1
ATOM 2204 C CA . PHE A 1 271 ? -14.437 2.003 18.200 1.00 96.81 271 PHE A CA 1
ATOM 2205 C C . PHE A 1 271 ? -14.131 1.005 19.329 1.00 96.81 271 PHE A C 1
ATOM 2207 O O . PHE A 1 271 ? -14.293 -0.204 19.155 1.00 96.81 271 PHE A O 1
ATOM 2214 N N . ILE A 1 272 ? -13.736 1.501 20.505 1.00 97.06 272 ILE A N 1
ATOM 2215 C CA . ILE A 1 272 ? -13.451 0.675 21.690 1.00 97.06 272 ILE A CA 1
ATOM 2216 C C . ILE A 1 272 ? -14.707 -0.093 22.134 1.00 97.06 272 ILE A C 1
ATOM 2218 O O . ILE A 1 272 ? -14.618 -1.284 22.454 1.00 97.06 272 ILE A O 1
ATOM 2222 N N . GLY A 1 273 ? -15.875 0.557 22.120 1.00 96.44 273 GLY A N 1
ATOM 2223 C CA . GLY A 1 273 ? -17.160 -0.076 22.422 1.00 96.44 273 GLY A CA 1
ATOM 2224 C C . GLY A 1 273 ? -17.525 -1.200 21.446 1.00 96.44 273 GLY A C 1
ATOM 2225 O O . GLY A 1 273 ? -17.908 -2.291 21.876 1.00 96.44 273 GLY A O 1
ATOM 2226 N N . GLU A 1 274 ? -17.338 -0.974 20.145 1.00 95.69 274 GLU A N 1
ATOM 2227 C CA . GLU A 1 274 ? -17.619 -1.945 19.076 1.00 95.69 274 GLU A CA 1
ATOM 2228 C C . GLU A 1 274 ? -16.704 -3.175 19.169 1.00 95.69 274 GLU A C 1
ATOM 2230 O O 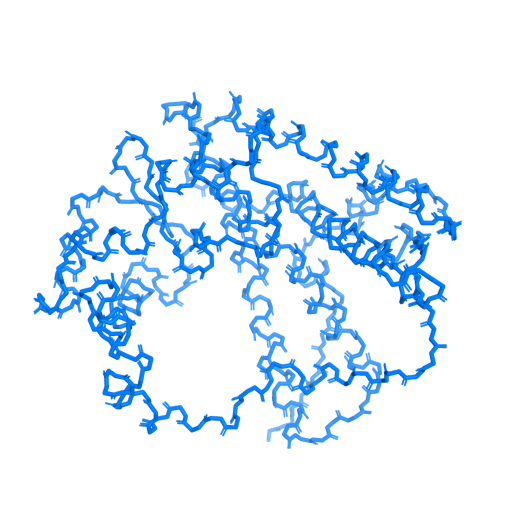. GLU A 1 274 ? -17.164 -4.304 18.988 1.00 95.69 274 GLU A O 1
ATOM 2235 N N . VAL A 1 275 ? -15.431 -3.009 19.559 1.00 95.94 275 VAL A N 1
ATOM 2236 C CA . VAL A 1 275 ? -14.541 -4.149 19.860 1.00 95.94 275 VAL A CA 1
ATOM 2237 C C . VAL A 1 275 ? -15.122 -5.021 20.979 1.00 95.94 275 VAL A C 1
ATOM 2239 O O . VAL A 1 275 ? -15.157 -6.255 20.863 1.00 95.94 275 VAL A O 1
ATOM 2242 N N . GLY A 1 276 ? -15.596 -4.397 22.061 1.00 93.75 276 GLY A N 1
ATOM 2243 C CA . GLY A 1 276 ? -16.260 -5.099 23.160 1.00 93.75 276 GLY A CA 1
ATOM 2244 C C . GLY A 1 276 ? -17.502 -5.843 22.671 1.00 93.75 276 GLY A C 1
ATOM 2245 O O . GLY A 1 276 ? -17.637 -7.050 22.885 1.00 93.75 276 GLY A O 1
ATOM 2246 N N . GLN A 1 277 ? -18.362 -5.168 21.911 1.00 93.62 277 GLN A N 1
ATOM 2247 C CA . GLN A 1 277 ? -19.583 -5.755 21.362 1.00 93.62 277 GLN A CA 1
ATOM 2248 C C . GLN A 1 277 ? -19.298 -6.942 20.426 1.00 93.62 277 GLN A C 1
ATOM 2250 O O . GLN A 1 277 ? -19.835 -8.032 20.633 1.00 93.62 277 GLN A O 1
ATOM 2255 N N . TYR A 1 278 ? -18.421 -6.785 19.433 1.00 93.69 278 TYR A N 1
ATOM 2256 C CA . TYR A 1 278 ? -18.110 -7.830 18.447 1.00 93.69 278 TYR A CA 1
ATOM 2257 C C . TYR A 1 278 ? -17.367 -9.029 19.039 1.00 93.69 278 TYR A C 1
ATOM 2259 O O . TYR A 1 278 ? -17.508 -10.168 18.572 1.00 93.69 278 TYR A O 1
ATOM 2267 N N . SER A 1 279 ? -16.602 -8.808 20.106 1.00 91.12 279 SER A N 1
ATOM 2268 C CA . SER A 1 279 ? -15.930 -9.889 20.820 1.00 91.12 279 SER A CA 1
ATOM 2269 C C . SER A 1 279 ? -16.806 -10.574 21.873 1.00 91.12 279 SER A C 1
ATOM 2271 O O . SER A 1 279 ? -16.380 -11.603 22.392 1.00 91.12 279 SER A O 1
ATOM 2273 N N . ASN A 1 280 ? -18.018 -10.085 22.167 1.00 90.88 280 ASN A N 1
ATOM 2274 C CA . ASN A 1 280 ? -18.787 -10.448 23.370 1.00 90.88 280 ASN A CA 1
ATOM 2275 C C . ASN A 1 280 ? -17.985 -10.204 24.667 1.00 90.88 280 ASN A C 1
ATOM 2277 O O . ASN A 1 280 ? -17.984 -11.042 25.569 1.00 90.88 280 ASN A O 1
ATOM 2281 N N . ASN A 1 281 ? -17.264 -9.083 24.732 1.00 91.38 281 ASN A N 1
ATOM 2282 C CA . ASN A 1 281 ? -16.368 -8.673 25.819 1.00 91.38 281 ASN A CA 1
ATOM 2283 C C . ASN A 1 281 ? -15.237 -9.675 26.119 1.00 91.38 281 ASN A C 1
ATOM 2285 O O . ASN A 1 281 ? -14.679 -9.686 27.213 1.00 91.38 281 ASN A O 1
ATOM 2289 N N . LEU A 1 282 ? -14.887 -10.529 25.149 1.00 91.06 282 LEU A N 1
ATOM 2290 C CA . LEU A 1 282 ? -13.740 -11.441 25.246 1.00 91.06 282 LEU A CA 1
ATOM 2291 C C . LEU A 1 282 ? -12.409 -10.758 24.910 1.00 91.06 282 LEU A C 1
ATOM 2293 O O . LEU A 1 282 ? -11.350 -11.361 25.096 1.00 91.06 282 LEU A O 1
ATOM 2297 N N . VAL A 1 283 ? -12.465 -9.546 24.361 1.00 93.38 283 VAL A N 1
ATOM 2298 C CA . VAL A 1 283 ? -11.314 -8.709 24.030 1.00 93.38 283 VAL A CA 1
ATOM 2299 C C . VAL A 1 283 ? -11.509 -7.365 24.711 1.00 93.38 283 VAL A C 1
ATOM 2301 O O . VAL A 1 283 ? -12.558 -6.743 24.559 1.00 93.38 283 VAL A O 1
ATOM 2304 N N . ASP A 1 284 ? -10.493 -6.919 25.444 1.00 93.94 284 ASP A N 1
ATOM 2305 C CA . ASP A 1 284 ? -10.452 -5.557 25.963 1.00 93.94 284 ASP A CA 1
ATOM 2306 C C . ASP A 1 284 ? -10.256 -4.568 24.803 1.00 93.94 284 ASP A C 1
ATOM 2308 O O . ASP A 1 284 ? -9.300 -4.679 24.028 1.00 93.94 284 ASP A O 1
ATOM 2312 N N . GLY A 1 285 ? -11.179 -3.614 24.663 1.00 94.56 285 GLY A N 1
ATOM 2313 C CA . GLY A 1 285 ? -11.175 -2.672 23.544 1.00 94.56 285 GLY A CA 1
ATOM 2314 C C . GLY A 1 285 ? -9.937 -1.773 23.515 1.00 94.56 285 GLY A C 1
ATOM 2315 O O . GLY A 1 285 ? -9.416 -1.497 22.436 1.00 94.56 285 GLY A O 1
ATOM 2316 N N . ASN A 1 286 ? -9.401 -1.392 24.680 1.00 95.06 286 ASN A N 1
ATOM 2317 C CA . ASN A 1 286 ? -8.174 -0.594 24.764 1.00 95.06 286 ASN A CA 1
ATOM 2318 C C . ASN A 1 286 ? -6.942 -1.410 24.363 1.00 95.06 286 ASN A C 1
ATOM 2320 O O . ASN A 1 286 ? -6.095 -0.923 23.614 1.00 95.06 286 ASN A O 1
ATOM 2324 N N . ALA A 1 287 ? -6.842 -2.662 24.811 1.00 94.06 287 ALA A N 1
ATOM 2325 C CA . ALA A 1 287 ? -5.775 -3.563 24.397 1.00 94.06 287 ALA A CA 1
ATOM 2326 C C . ALA A 1 287 ? -5.794 -3.760 22.874 1.00 94.06 287 ALA A C 1
ATOM 2328 O O . ALA A 1 287 ? -4.745 -3.677 22.227 1.00 94.06 287 ALA A O 1
ATOM 2329 N N . PHE A 1 288 ? -6.978 -3.975 22.285 1.00 95.38 288 PHE A N 1
ATOM 2330 C CA . PHE A 1 288 ? -7.124 -4.107 20.834 1.00 95.38 288 PHE A CA 1
ATOM 2331 C C . PHE A 1 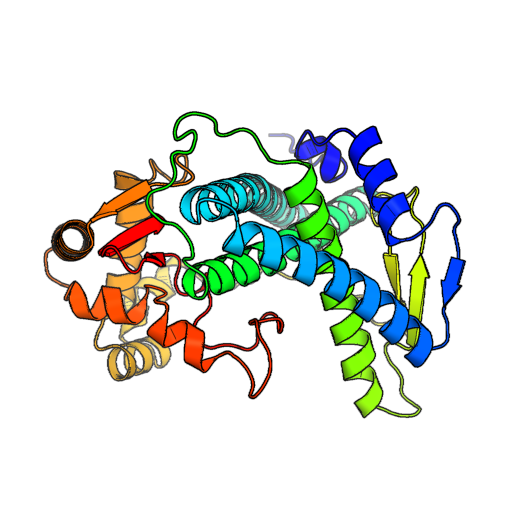288 ? -6.712 -2.827 20.110 1.00 95.38 288 PHE A C 1
ATOM 2333 O O . PHE A 1 288 ? -5.930 -2.900 19.163 1.00 95.38 288 PHE A O 1
ATOM 2340 N N . PHE A 1 289 ? -7.170 -1.668 20.591 1.00 95.62 289 PHE A N 1
ATOM 2341 C CA . PHE A 1 289 ? -6.785 -0.363 20.060 1.00 95.62 289 PHE A CA 1
ATOM 2342 C C . PHE A 1 289 ? -5.257 -0.202 20.046 1.00 95.62 289 PHE A C 1
ATOM 2344 O O . PHE A 1 289 ? -4.655 -0.012 18.991 1.00 95.62 289 PHE A O 1
ATOM 2351 N N . ASN A 1 290 ? -4.598 -0.409 21.186 1.00 92.94 290 ASN A N 1
ATOM 2352 C CA . ASN A 1 290 ? -3.140 -0.292 21.308 1.00 92.94 290 ASN A CA 1
ATOM 2353 C C . ASN A 1 290 ? -2.377 -1.277 20.399 1.00 92.94 290 ASN A C 1
ATOM 2355 O O . ASN A 1 290 ? -1.250 -1.011 19.965 1.00 92.94 290 ASN A O 1
ATOM 2359 N N . THR A 1 291 ? -2.987 -2.422 20.091 1.00 91.56 291 THR A N 1
ATOM 2360 C CA . THR A 1 291 ? -2.379 -3.484 19.280 1.00 91.56 291 THR A CA 1
ATOM 2361 C C . THR A 1 291 ? -2.559 -3.273 17.780 1.00 91.56 291 THR A C 1
ATOM 2363 O O . THR A 1 291 ? -1.634 -3.558 17.022 1.00 91.56 291 THR A O 1
ATOM 2366 N N . PHE A 1 292 ? -3.716 -2.785 17.336 1.00 93.44 292 PHE A N 1
ATOM 2367 C CA . PHE A 1 292 ? -4.095 -2.803 15.918 1.00 93.44 292 PHE A CA 1
ATOM 2368 C C . PHE A 1 292 ? -4.338 -1.431 15.304 1.00 93.44 292 PHE A C 1
ATOM 2370 O O . PHE A 1 292 ? -4.611 -1.352 14.109 1.00 93.44 292 PHE A O 1
ATOM 2377 N N . VAL A 1 293 ? -4.205 -0.360 16.082 1.00 94.56 293 VAL A N 1
ATOM 2378 C CA . VAL A 1 293 ? -4.402 1.005 15.599 1.00 94.56 293 VAL A CA 1
ATOM 2379 C C . VAL A 1 293 ? -3.051 1.702 15.454 1.00 94.56 293 VAL A C 1
ATOM 2381 O O . VAL A 1 293 ? -2.187 1.644 16.339 1.00 94.56 293 VAL A O 1
ATOM 2384 N N . LEU A 1 294 ? -2.839 2.329 14.302 1.00 93.94 294 LEU A N 1
ATOM 2385 C CA . LEU A 1 294 ? -1.754 3.271 14.074 1.00 93.94 294 LEU A CA 1
ATOM 2386 C C . LEU A 1 294 ? -2.112 4.605 14.711 1.00 93.94 294 LEU A C 1
ATOM 2388 O O . LEU A 1 294 ? -3.200 5.139 14.509 1.00 93.94 294 LEU A O 1
ATOM 2392 N N . THR A 1 295 ? -1.171 5.144 15.469 1.00 93.31 295 THR A N 1
ATOM 2393 C CA . THR A 1 295 ? -1.274 6.469 16.068 1.00 93.31 295 THR A CA 1
ATOM 2394 C C . THR A 1 295 ? -0.024 7.245 15.707 1.00 93.31 295 THR A C 1
ATOM 2396 O O . THR A 1 295 ? 1.037 6.673 15.446 1.00 93.31 295 THR A O 1
ATOM 2399 N N . LYS A 1 296 ? -0.111 8.571 15.743 1.00 91.62 296 LYS A N 1
ATOM 2400 C CA . LYS A 1 296 ? 1.059 9.428 15.545 1.00 91.62 296 LYS A CA 1
ATOM 2401 C C . LYS A 1 296 ? 2.228 9.040 16.449 1.00 91.62 296 LYS A C 1
ATOM 2403 O O . LYS A 1 296 ? 3.369 9.036 16.003 1.00 91.62 296 LYS A O 1
ATOM 2408 N N . GLU A 1 297 ? 1.945 8.685 17.700 1.00 89.25 297 GLU A N 1
ATOM 2409 C CA . GLU A 1 297 ? 2.955 8.291 18.684 1.00 89.25 297 GLU A CA 1
ATOM 2410 C C . GLU A 1 297 ? 3.701 7.018 18.272 1.00 89.25 297 GLU A C 1
ATOM 2412 O O . GLU A 1 297 ? 4.929 7.023 18.243 1.00 89.25 297 GLU A O 1
ATOM 2417 N N . ASN A 1 298 ? 2.985 5.954 17.891 1.00 88.06 298 ASN A N 1
ATOM 2418 C CA . ASN A 1 298 ? 3.625 4.673 17.578 1.00 88.06 298 ASN A CA 1
ATOM 2419 C C . ASN A 1 298 ? 4.322 4.660 16.205 1.00 88.06 298 ASN A C 1
ATOM 2421 O O . ASN A 1 298 ? 5.320 3.958 16.012 1.00 88.06 298 ASN A O 1
ATOM 2425 N N . VAL A 1 299 ? 3.848 5.490 15.275 1.00 87.62 299 VAL A N 1
ATOM 2426 C CA . VAL A 1 299 ? 4.457 5.673 13.957 1.00 87.62 299 VAL A CA 1
ATOM 2427 C C . VAL A 1 299 ? 5.699 6.570 14.037 1.00 87.62 299 VAL A C 1
ATOM 2429 O O . VAL A 1 299 ? 6.683 6.317 13.341 1.00 87.62 299 VAL A O 1
ATOM 2432 N N . LYS A 1 300 ? 5.716 7.582 14.914 1.00 86.62 300 LYS A N 1
ATOM 2433 C CA . LYS A 1 300 ? 6.845 8.521 15.058 1.00 86.62 300 LYS A CA 1
ATOM 2434 C C . LYS A 1 300 ? 8.167 7.829 15.392 1.00 86.62 300 LYS A C 1
ATOM 2436 O O . LYS A 1 300 ? 9.206 8.242 14.881 1.00 86.62 300 LYS A O 1
ATOM 2441 N N . ASP A 1 301 ? 8.132 6.753 16.172 1.00 81.38 301 ASP A N 1
ATOM 2442 C CA . ASP A 1 301 ? 9.326 5.971 16.520 1.00 81.38 301 ASP A CA 1
ATOM 2443 C C . ASP A 1 301 ? 9.959 5.248 15.316 1.00 81.38 301 ASP A C 1
ATOM 2445 O O . ASP A 1 301 ? 11.096 4.781 15.398 1.00 81.38 301 ASP A O 1
ATOM 2449 N N . GLN A 1 302 ? 9.247 5.152 14.187 1.00 80.19 302 GLN A N 1
ATOM 2450 C CA . GLN A 1 302 ? 9.752 4.550 12.947 1.00 80.19 302 GLN A CA 1
ATOM 2451 C C . GLN A 1 302 ? 10.511 5.545 12.059 1.00 80.19 302 GLN A C 1
ATOM 2453 O O . GLN A 1 302 ? 11.167 5.141 11.094 1.00 80.19 302 GLN A O 1
ATOM 2458 N N . VAL A 1 303 ? 10.447 6.842 12.367 1.00 82.81 303 VAL A N 1
ATOM 2459 C CA . VAL A 1 303 ? 11.184 7.867 11.628 1.00 82.81 303 VAL A CA 1
ATOM 2460 C C . VAL A 1 303 ? 12.661 7.779 12.011 1.00 82.81 303 VAL A C 1
ATOM 2462 O O . VAL A 1 303 ? 13.039 7.932 13.175 1.00 82.81 303 VAL A O 1
ATOM 2465 N N . ARG A 1 304 ? 13.532 7.517 11.030 1.00 78.38 304 ARG A N 1
ATOM 2466 C CA . ARG A 1 304 ? 14.982 7.488 11.267 1.00 78.38 304 ARG A CA 1
ATOM 2467 C C . ARG A 1 304 ? 15.466 8.875 11.692 1.00 78.38 304 ARG A C 1
ATOM 2469 O O . ARG A 1 304 ? 14.930 9.893 11.264 1.00 78.38 304 ARG A O 1
ATOM 2476 N N . LYS A 1 305 ? 16.513 8.925 12.527 1.00 69.75 305 LYS A N 1
ATOM 2477 C CA . LYS A 1 305 ? 17.107 10.194 12.979 1.00 69.75 305 LYS A CA 1
ATOM 2478 C C . LYS A 1 305 ? 17.429 11.081 11.770 1.00 69.75 305 LYS A C 1
ATOM 2480 O O . LYS A 1 305 ? 18.271 10.707 10.960 1.00 69.75 305 LYS A O 1
ATOM 2485 N N . ASN A 1 306 ? 16.804 12.260 11.744 1.00 74.31 306 ASN A N 1
ATOM 2486 C CA . ASN A 1 306 ? 16.922 13.331 10.744 1.00 74.31 306 ASN A CA 1
ATOM 2487 C C . ASN A 1 306 ? 16.068 13.188 9.476 1.00 74.31 306 ASN A C 1
ATOM 2489 O O . ASN A 1 306 ? 16.047 14.132 8.688 1.00 74.31 306 ASN A O 1
ATOM 2493 N N . ASP A 1 307 ? 15.341 12.086 9.294 1.00 80.56 307 ASP A N 1
ATOM 2494 C CA . ASP A 1 307 ? 14.428 11.966 8.159 1.00 80.56 307 ASP A CA 1
ATOM 2495 C C . ASP A 1 307 ? 13.095 12.663 8.478 1.00 80.56 307 ASP A C 1
ATOM 2497 O O . ASP A 1 307 ? 12.613 12.587 9.609 1.00 80.56 307 ASP A O 1
ATOM 2501 N N . PRO A 1 308 ? 12.472 13.356 7.510 1.00 81.25 308 PRO A N 1
ATOM 2502 C CA . PRO A 1 308 ? 11.162 13.953 7.726 1.00 81.25 308 PRO A CA 1
ATOM 2503 C C . PRO A 1 308 ? 10.048 12.901 7.664 1.00 81.25 308 PRO A C 1
ATOM 2505 O O . PRO A 1 308 ? 8.999 13.091 8.256 1.00 81.25 308 PRO A O 1
ATOM 2508 N N . ILE A 1 309 ? 10.232 11.784 6.970 1.00 87.38 309 ILE A N 1
ATOM 2509 C CA . ILE A 1 309 ? 9.162 10.819 6.693 1.00 87.38 309 ILE A CA 1
ATOM 2510 C C . ILE A 1 309 ? 9.615 9.393 6.964 1.00 87.38 309 ILE A C 1
ATOM 2512 O O . ILE A 1 309 ? 10.811 9.093 7.020 1.00 87.38 309 ILE A O 1
ATOM 2516 N N . ILE A 1 310 ? 8.646 8.489 7.039 1.00 83.12 310 ILE A N 1
ATOM 2517 C CA . ILE A 1 310 ? 8.904 7.062 6.893 1.00 83.12 310 ILE A CA 1
ATOM 2518 C C . ILE A 1 310 ? 8.980 6.775 5.398 1.00 83.12 310 ILE A C 1
ATOM 2520 O O . ILE A 1 310 ? 7.991 6.902 4.685 1.00 83.12 310 ILE A O 1
ATOM 2524 N N . TRP A 1 311 ? 10.155 6.398 4.907 1.00 76.75 311 TRP A N 1
ATOM 2525 C CA . TRP A 1 311 ? 10.359 6.127 3.479 1.00 76.75 311 TRP A CA 1
ATOM 2526 C C . TRP A 1 311 ? 10.747 4.675 3.183 1.00 76.75 311 TRP A C 1
ATOM 2528 O O . TRP A 1 311 ? 10.678 4.240 2.034 1.00 76.75 311 TRP A O 1
ATOM 2538 N N . VAL A 1 312 ? 11.142 3.910 4.205 1.00 70.31 312 VAL A N 1
ATOM 2539 C CA . VAL A 1 312 ? 11.553 2.511 4.049 1.00 70.31 312 VAL A CA 1
ATOM 2540 C C . VAL A 1 312 ? 10.322 1.611 4.064 1.00 70.31 312 VAL A C 1
ATOM 2542 O O . VAL A 1 312 ? 9.578 1.576 5.042 1.00 70.31 312 VAL A O 1
ATOM 2545 N N . MET A 1 313 ? 10.125 0.857 2.985 1.00 69.31 313 MET A N 1
ATOM 2546 C CA . MET A 1 313 ? 9.040 -0.116 2.887 1.00 69.31 313 MET A CA 1
ATOM 2547 C C . MET A 1 313 ? 9.366 -1.417 3.629 1.00 69.31 313 MET A C 1
ATOM 2549 O O . MET A 1 313 ? 10.496 -1.902 3.592 1.00 69.31 313 MET A O 1
ATOM 2553 N N . ASN A 1 314 ? 8.341 -2.016 4.242 1.00 62.38 314 ASN A N 1
ATOM 2554 C CA . ASN A 1 314 ? 8.333 -3.387 4.767 1.00 62.38 314 ASN A CA 1
ATOM 2555 C C . ASN A 1 314 ? 9.383 -3.709 5.857 1.00 62.38 314 ASN A C 1
ATOM 2557 O O . ASN A 1 314 ? 9.740 -4.873 6.032 1.00 62.38 314 ASN A O 1
ATOM 2561 N N . SER A 1 315 ? 9.881 -2.716 6.608 1.00 60.34 315 SER A N 1
ATOM 2562 C CA . SER A 1 315 ? 10.897 -2.924 7.662 1.00 60.34 315 SER A CA 1
ATOM 2563 C C . SER A 1 315 ? 10.439 -2.631 9.097 1.00 60.34 315 SER A C 1
ATOM 2565 O O . SER A 1 315 ? 11.252 -2.738 10.014 1.00 60.34 315 SER A O 1
ATOM 2567 N N . ASN A 1 316 ? 9.178 -2.239 9.306 1.00 66.62 316 ASN A N 1
ATOM 2568 C CA . ASN A 1 316 ? 8.710 -1.639 10.564 1.00 66.62 316 ASN A CA 1
ATOM 2569 C C . ASN A 1 316 ? 7.711 -2.551 11.302 1.00 66.62 316 ASN A C 1
ATOM 2571 O O . ASN A 1 316 ? 7.043 -3.369 10.676 1.00 66.62 316 ASN A O 1
ATOM 2575 N N . LYS A 1 317 ? 7.586 -2.413 12.634 1.00 73.56 317 LYS A N 1
ATOM 2576 C CA . LYS A 1 317 ? 6.603 -3.170 13.453 1.00 73.56 317 LYS A CA 1
ATOM 2577 C C . LYS A 1 317 ? 5.194 -2.555 13.400 1.00 73.56 317 LYS A C 1
ATOM 2579 O O . LYS A 1 317 ? 4.200 -3.265 13.527 1.00 73.56 317 LYS A O 1
ATOM 2584 N N . TYR A 1 318 ? 5.108 -1.239 13.213 1.00 82.25 318 TYR A N 1
ATOM 2585 C CA . TYR A 1 318 ? 3.857 -0.480 13.150 1.00 82.25 318 TYR A CA 1
ATOM 2586 C C . TYR A 1 318 ? 3.501 -0.198 11.691 1.00 82.25 318 TYR A C 1
ATOM 2588 O O . TYR A 1 318 ? 3.738 0.894 11.187 1.00 82.25 318 TYR A O 1
ATOM 2596 N N . ARG A 1 319 ? 3.011 -1.233 11.001 1.00 84.31 319 ARG A N 1
ATOM 2597 C CA . ARG A 1 319 ? 2.651 -1.179 9.578 1.00 84.31 319 ARG A CA 1
ATOM 2598 C C . ARG A 1 319 ? 1.151 -1.113 9.408 1.00 84.31 319 ARG A C 1
ATOM 2600 O O . ARG A 1 319 ? 0.448 -1.853 10.096 1.00 84.31 319 ARG A O 1
ATOM 2607 N N . HIS A 1 320 ? 0.683 -0.334 8.438 1.00 89.88 320 HIS A N 1
ATOM 2608 C CA . HIS A 1 320 ? -0.749 -0.264 8.132 1.00 89.88 320 HIS A CA 1
ATOM 2609 C C . HIS A 1 320 ? -1.322 -1.644 7.757 1.00 89.88 320 HIS A C 1
ATOM 2611 O O . HIS A 1 320 ? -2.394 -2.025 8.208 1.00 89.88 320 HIS A O 1
ATOM 2617 N N . GLU A 1 321 ? -0.552 -2.475 7.049 1.00 85.56 321 GLU A N 1
ATOM 2618 C CA . GLU A 1 321 ? -0.963 -3.840 6.675 1.00 85.56 321 GLU A CA 1
ATOM 2619 C C . GLU A 1 321 ? -1.194 -4.790 7.872 1.00 85.56 321 GLU A C 1
ATOM 2621 O O . GLU A 1 321 ? -1.910 -5.780 7.745 1.00 85.56 321 GLU A O 1
ATOM 2626 N N . LEU A 1 322 ? -0.583 -4.505 9.029 1.00 85.06 322 LEU A N 1
ATOM 2627 C CA . LEU A 1 322 ? -0.747 -5.269 10.274 1.00 85.06 322 LEU A CA 1
ATOM 2628 C C . LEU A 1 322 ? -1.689 -4.569 11.263 1.00 85.06 322 LEU A C 1
ATOM 2630 O O . LEU A 1 322 ? -2.198 -5.199 12.191 1.00 85.06 322 LEU A O 1
ATOM 2634 N N . ARG A 1 323 ? -1.875 -3.261 11.086 1.00 90.44 323 ARG A N 1
ATOM 2635 C CA . ARG A 1 323 ? -2.630 -2.345 11.939 1.00 90.44 323 ARG A CA 1
ATOM 2636 C C . ARG A 1 323 ? -3.551 -1.518 11.037 1.00 90.44 323 ARG A C 1
ATOM 2638 O O . ARG A 1 323 ? -3.216 -0.379 10.718 1.00 90.44 323 ARG A O 1
ATOM 2645 N N . PRO A 1 324 ? -4.670 -2.104 10.579 1.00 89.12 324 PRO A N 1
ATOM 2646 C CA . PRO A 1 324 ? -5.473 -1.552 9.484 1.00 89.12 324 PRO A CA 1
ATOM 2647 C C . PRO A 1 324 ? -6.312 -0.332 9.888 1.00 89.12 324 PRO A C 1
ATOM 2649 O O . PRO A 1 324 ? -7.058 0.193 9.075 1.00 89.12 324 PRO A O 1
ATOM 2652 N N . PHE A 1 325 ? -6.212 0.100 11.144 1.00 93.44 325 PHE A N 1
ATOM 2653 C CA . PHE A 1 325 ? -6.938 1.235 11.692 1.00 93.44 325 PHE A CA 1
ATOM 2654 C C . PHE A 1 325 ? -5.972 2.395 11.924 1.00 93.44 325 PHE A C 1
ATOM 2656 O O . PHE A 1 325 ? -4.861 2.179 12.412 1.00 93.44 325 PHE A O 1
ATOM 2663 N N . ILE A 1 326 ? -6.401 3.625 11.659 1.00 94.69 326 ILE A N 1
ATOM 2664 C CA . ILE A 1 326 ? -5.623 4.840 11.929 1.00 94.69 326 ILE A CA 1
ATOM 2665 C C . ILE A 1 326 ? -6.420 5.726 12.880 1.00 94.69 326 ILE A C 1
ATOM 2667 O O . ILE A 1 326 ? -7.544 6.100 12.565 1.00 94.69 326 ILE A O 1
ATOM 2671 N N . CYS A 1 327 ? -5.845 6.081 14.028 1.00 94.81 327 CYS A N 1
ATOM 2672 C CA . CYS A 1 327 ? -6.411 7.091 14.918 1.00 94.81 327 CYS A CA 1
ATOM 2673 C C . CYS A 1 327 ? -5.692 8.424 14.727 1.00 94.81 327 CYS A C 1
ATOM 2675 O O . CYS A 1 327 ? -4.463 8.505 14.841 1.00 94.81 327 CYS A O 1
ATOM 2677 N N . LEU A 1 328 ? -6.481 9.461 14.474 1.00 92.94 328 LEU A N 1
ATOM 2678 C CA . LEU A 1 328 ? -6.033 10.838 14.317 1.00 92.94 328 LEU A CA 1
ATOM 2679 C C . LEU A 1 328 ? -6.056 11.583 15.667 1.00 92.94 328 LEU A C 1
ATOM 2681 O O . LEU A 1 328 ? -6.645 11.121 16.643 1.00 92.94 328 LEU A O 1
ATOM 2685 N N . ASP A 1 329 ? -5.408 12.747 15.722 1.00 91.12 329 ASP A N 1
ATOM 2686 C CA . ASP A 1 329 ? -5.191 13.601 16.898 1.00 91.12 329 ASP A CA 1
ATOM 2687 C C . ASP A 1 329 ? -6.514 14.211 17.415 1.00 91.12 329 ASP A C 1
ATOM 2689 O O . ASP A 1 329 ? -6.563 14.723 18.530 1.00 91.12 329 ASP A O 1
ATOM 2693 N N . ASN A 1 330 ? -7.593 14.148 16.626 1.00 89.81 330 ASN A N 1
ATOM 2694 C CA . ASN A 1 330 ? -8.956 14.502 17.033 1.00 89.81 330 ASN A CA 1
ATOM 2695 C C . ASN A 1 330 ? -9.770 13.302 17.561 1.00 89.81 330 ASN A C 1
ATOM 2697 O O . ASN A 1 330 ? -10.995 13.383 17.582 1.00 89.81 330 ASN A O 1
ATOM 2701 N N . ASP A 1 331 ? -9.109 12.205 17.950 1.00 92.25 331 ASP A N 1
ATOM 2702 C CA . ASP A 1 331 ? -9.716 10.968 18.473 1.00 92.25 331 ASP A CA 1
ATOM 2703 C C . ASP A 1 331 ? -10.713 10.293 17.514 1.00 92.25 331 ASP A C 1
ATOM 2705 O O . ASP A 1 331 ? -11.590 9.525 17.916 1.00 92.25 331 ASP A O 1
ATOM 2709 N N . VAL A 1 332 ? -10.538 10.528 16.217 1.00 91.62 332 VAL A N 1
ATOM 2710 C CA . VAL A 1 332 ? -11.280 9.844 15.161 1.00 91.62 332 VAL A CA 1
ATOM 2711 C C . VAL A 1 332 ? -10.475 8.654 14.650 1.00 91.62 332 VAL A C 1
ATOM 2713 O O . VAL A 1 332 ? -9.279 8.773 14.377 1.00 91.62 332 VAL A O 1
ATOM 2716 N N . VAL A 1 333 ? -11.143 7.512 14.486 1.00 91.88 333 VAL A N 1
ATOM 2717 C CA . VAL A 1 333 ? -10.581 6.277 13.934 1.00 91.88 333 VAL A CA 1
ATOM 2718 C C . VAL A 1 333 ? -11.108 6.056 12.518 1.00 91.88 333 VAL A C 1
ATOM 2720 O O . VAL A 1 333 ? -12.319 6.055 12.287 1.00 91.88 333 VAL A O 1
ATOM 2723 N N . VAL A 1 334 ? -10.182 5.850 11.584 1.00 91.12 334 VAL A N 1
ATOM 2724 C CA . VAL A 1 334 ? -10.428 5.642 10.152 1.00 91.12 334 VAL A CA 1
ATOM 2725 C C . VAL A 1 334 ? -9.952 4.250 9.738 1.00 91.12 334 VAL A C 1
ATOM 2727 O O . VAL A 1 334 ? -8.878 3.830 10.182 1.00 91.12 334 VAL A O 1
ATOM 2730 N N . TYR A 1 335 ? -10.748 3.540 8.930 1.00 82.31 335 TYR A N 1
ATOM 2731 C CA . TYR A 1 335 ? -10.442 2.198 8.404 1.00 82.31 335 TYR A CA 1
ATOM 2732 C C . TYR A 1 335 ? -11.352 1.758 7.259 1.00 82.31 335 TYR A C 1
ATOM 2734 O O . TYR A 1 335 ? -12.399 2.416 7.038 1.00 82.31 335 TYR A O 1
#

Nearest PDB structures (foldseek):
  8xwq-assembly1_R  TM=2.789E-01  e=2.139E+00  Homo sapiens
  4u15-assembly2_B  TM=2.728E-01  e=5.254E+00  Rattus norvegicus

Sequence (335 aa):
MDYIFMTRPFWFELNVPNSIVRAKYKEYFGGNDYSIENRAEAIALLSTITGSIQDKMMIRMKCENINLTIKDLYKILDECFHFYIRQKNARHEMSGLNVSTASIGDTFEQNRNMSRNVIDAVNLWLENCALYQTDLTKEYDTKSFDVDFELFLDMYIYGLASQALSLLSMSQKFGDKEMFYGISITPNRDVPAEVIKYHPIIYFNTLLTGNQNVFDTNGELKNADQSVFGKGFFEEYNIKFINSLKVMSSFQKYMLSDGKIAMTIIDKDQFIGEVGQYSNNLVDGNAFFNTFVLTKENVKDQVRKNDPIIWVMNSNKYRHELRPFICLDNDVVVY

Organism: NCBI:txid2576756

Radius of gyration: 21.35 Å; Cα contacts (8 Å, |Δi|>4): 436; chains: 1; bounding box: 53×50×51 Å

Mean predicted aligned error: 7.58 Å

Solvent-accessible surface area (backbone atoms only — not comparable to full-atom values): 18721 Å² total; per-residue (Å²): 131,88,83,81,87,78,81,72,61,53,51,63,75,69,73,49,58,65,70,58,53,42,51,53,33,29,72,74,67,35,90,57,73,48,71,36,73,47,46,69,61,34,43,50,55,31,50,51,51,41,49,54,52,49,53,53,51,51,49,45,35,61,75,37,34,31,65,53,56,48,49,48,43,33,46,44,43,46,58,40,48,54,51,43,51,54,53,49,53,52,45,53,54,36,58,78,67,69,68,80,55,64,74,59,51,51,51,56,49,52,36,47,54,51,35,47,20,28,46,55,31,40,36,43,51,51,47,41,46,41,61,38,70,63,30,88,79,57,88,68,78,86,78,74,82,73,76,55,61,69,61,49,50,50,28,31,51,41,19,49,35,51,51,46,41,49,50,41,57,58,21,63,80,46,58,96,65,40,49,30,41,23,33,37,36,34,29,88,48,96,68,38,64,46,70,36,60,61,80,82,84,80,88,75,66,64,80,60,64,87,64,69,76,83,57,64,67,74,68,51,59,78,45,34,46,78,34,75,65,19,45,52,45,25,73,75,54,75,42,55,49,61,56,52,52,48,28,53,53,40,46,34,43,74,74,17,62,70,62,74,48,62,71,48,79,46,48,46,70,56,54,32,49,48,36,23,61,60,36,73,62,76,38,61,25,66,50,49,45,74,67,32,41,39,31,35,73,67,43,50,76,64,39,53,93,89,51,93,57,63,78,77,77,98,77,68,93,77,36,37,92,77,15,68,30,39,35,48,99,83,49,37,32,38,70

Secondary structure (DSSP, 8-state):
---------HHHHTT--HHHHHHHHHHHH-SS-EEE--HHHHHHHHHHHHHHHHHHHHHHHHHS-HHHHHHHHHHHHHHHHHHHHHHHHHHHHHHHTT---HHHHHHHHHHHHHHHHHHHHHHHHHHHHHH----SSS---SS-----HHHHHHHHHHHHHHHHHHHHHHHGGGTTS-SEEEEEE-TTSSS-EEEEE--S-----TTTTT--TTS-HHHHHHTGGGSHHHHHHHHHHSS-HHHHHHHHHHIIIIISTTTT-S--EEEHHHHHHHHHHHHTTSS-HHHHHHHHEE-HHHHHTTSPTT-SS---SS--SS-TTT--EEE-TTSEEE-